Protein AF-A0A956FSG1-F1 (afdb_monomer)

Sequence (266 aa):
MRRVLMVLLVAAFVIVISQLVPRCGGAYDVAIDRLNSCPAAVDLLGENIAGRTGIACGSTETHGSGWGHSQWTMPVGGDHGHGSFQWAAERHAGQWTILRAVLEVDGQSVDVLSCADAAAVDSSSAAPAPDAGSTPPSLAPDVHIPKDLGALAGAVEKHGKVRLAEGVDGVAKGDRCTLFVRPNPAFPASSPHNCKILVSCGEHVVYDGGENGDAHCKTAAGELKGASDSRRSAADGDPDLALILDTGHLRIRDDGEVDVLISLAH

pLDDT: mean 81.46, std 18.74, range [29.16, 97.94]

Mean predicted aligned error: 14.6 Å

Foldseek 3Di:
DVVVVVVVVVVVVVVVVVVVPPDQACQVVVQVVLLLVQVLSCVQANNDKDFDPDDKDWDWAADPQAKIKIWIWTWIHHDRFIWIKTWIWMTGHRDIDTPWIWTDTPNWIATSVVSHGVVVVVVPPPPPPPDPPDDDPPPDDPDDADPPLVQLPFKDKWKWFWCDWFPDPPHDGGFIKIKIKGADPVDDSPDQQGIFIWMDTDNRTPAGRDVDRRWRFGDDNSHTQWIWDDDPDVPDQHWTWTGGVVQQWIWTGTPNGTTTIIRIDD

Structure (mmCIF, N/CA/C/O backbone):
data_AF-A0A956FSG1-F1
#
_entry.id   AF-A0A956FSG1-F1
#
loop_
_atom_site.group_PDB
_atom_site.id
_atom_site.type_symbol
_atom_site.label_atom_id
_atom_site.label_alt_id
_atom_site.label_comp_id
_atom_site.label_asym_id
_atom_site.label_entity_id
_atom_site.label_seq_id
_atom_site.pdbx_PDB_ins_code
_atom_site.Cartn_x
_atom_site.Cartn_y
_atom_site.Cartn_z
_atom_site.occupancy
_atom_site.B_iso_or_equiv
_atom_site.auth_seq_id
_atom_site.auth_comp_id
_atom_site.auth_asym_id
_atom_site.auth_atom_id
_atom_site.pdbx_PDB_model_num
ATOM 1 N N . MET A 1 1 ? -33.322 46.263 1.354 1.00 84.00 1 MET A N 1
ATOM 2 C CA . MET A 1 1 ? -33.024 45.290 0.273 1.00 84.00 1 MET A CA 1
ATOM 3 C C . MET A 1 1 ? -31.535 44.981 0.113 1.00 84.00 1 MET A C 1
ATOM 5 O O . MET A 1 1 ? -31.185 43.815 0.197 1.00 84.00 1 MET A O 1
ATOM 9 N N . ARG A 1 2 ? -30.636 45.969 -0.035 1.00 87.19 2 ARG A N 1
ATOM 10 C CA . ARG A 1 2 ? -29.199 45.730 -0.318 1.00 87.19 2 ARG A CA 1
ATOM 11 C C . ARG A 1 2 ? -28.462 44.821 0.692 1.00 87.19 2 ARG A C 1
ATOM 13 O O . ARG A 1 2 ? -27.676 43.983 0.278 1.00 87.19 2 ARG A O 1
ATOM 20 N N . ARG A 1 3 ? -28.762 44.930 1.995 1.00 88.25 3 ARG A N 1
ATOM 21 C CA . ARG A 1 3 ? -28.185 44.060 3.046 1.00 88.25 3 ARG A CA 1
ATOM 22 C C . ARG A 1 3 ? -28.670 42.605 2.963 1.00 88.25 3 ARG A C 1
ATOM 24 O O . ARG A 1 3 ? -27.869 41.699 3.113 1.00 88.25 3 ARG A O 1
ATOM 31 N N . VAL A 1 4 ? -29.955 42.391 2.668 1.00 92.69 4 VAL A N 1
ATOM 32 C CA . VAL A 1 4 ? -30.545 41.045 2.526 1.00 92.69 4 VAL A CA 1
ATOM 33 C C . VAL A 1 4 ? -29.972 40.333 1.299 1.00 92.69 4 VAL A C 1
ATOM 35 O O . VAL A 1 4 ? -29.565 39.183 1.393 1.00 92.69 4 VAL A O 1
ATOM 38 N N . LEU A 1 5 ? -29.853 41.044 0.173 1.00 94.38 5 LEU A N 1
ATOM 39 C CA . LEU A 1 5 ? -29.247 40.503 -1.046 1.00 94.38 5 LEU A CA 1
ATOM 40 C C . LEU A 1 5 ? -27.779 40.093 -0.831 1.00 94.38 5 LEU A C 1
ATOM 42 O O . LEU A 1 5 ? -27.361 39.047 -1.310 1.00 94.38 5 LEU A O 1
ATOM 46 N N . MET A 1 6 ? -27.007 40.890 -0.085 1.00 93.56 6 MET A N 1
ATOM 47 C CA . MET A 1 6 ? -25.601 40.584 0.192 1.00 93.56 6 MET A CA 1
ATOM 48 C C . MET A 1 6 ? -25.441 39.347 1.090 1.00 93.56 6 MET A C 1
ATOM 50 O O . MET A 1 6 ? -24.589 38.513 0.808 1.00 93.56 6 MET A O 1
ATOM 54 N N . VAL A 1 7 ? -26.290 39.183 2.114 1.00 95.38 7 VAL A N 1
ATOM 55 C CA . VAL A 1 7 ? -26.291 37.978 2.968 1.00 95.38 7 VAL A CA 1
ATOM 56 C C . VAL A 1 7 ? -26.615 36.724 2.154 1.00 95.38 7 VAL A C 1
ATOM 58 O O . VAL A 1 7 ? -25.925 35.718 2.291 1.00 95.38 7 VAL A O 1
ATOM 61 N N . LEU A 1 8 ? -27.609 36.794 1.263 1.00 96.56 8 LEU A N 1
ATOM 62 C CA . LEU A 1 8 ? -27.973 35.665 0.402 1.00 96.56 8 LEU A CA 1
ATOM 63 C C . LEU A 1 8 ? -26.851 35.293 -0.577 1.00 96.56 8 LEU A C 1
ATOM 65 O O . LEU A 1 8 ? -26.581 34.110 -0.766 1.00 96.56 8 LEU A O 1
ATOM 69 N N . LEU A 1 9 ? -26.164 36.282 -1.157 1.00 95.69 9 LEU A N 1
ATOM 70 C CA . LEU A 1 9 ? -25.026 36.035 -2.047 1.00 95.69 9 LEU A CA 1
ATOM 71 C C . LEU A 1 9 ? -23.840 35.399 -1.312 1.00 95.69 9 LEU A C 1
ATOM 73 O O . LEU A 1 9 ? -23.234 34.473 -1.842 1.00 95.69 9 LEU A O 1
ATOM 77 N N . VAL A 1 10 ? -23.532 35.849 -0.091 1.00 95.62 10 VAL A N 1
ATOM 78 C CA . VAL A 1 10 ? -22.464 35.248 0.726 1.00 95.62 10 VAL A CA 1
ATOM 79 C C . VAL A 1 10 ? -22.824 33.815 1.120 1.00 95.62 10 VAL A C 1
ATOM 81 O O . VAL A 1 10 ? -21.992 32.927 0.964 1.00 95.62 10 VAL A O 1
ATOM 84 N N . ALA A 1 11 ? -24.060 33.560 1.560 1.00 94.50 11 ALA A N 1
ATOM 85 C CA . ALA A 1 11 ? -24.510 32.209 1.895 1.00 94.50 11 ALA A CA 1
ATOM 86 C C . ALA A 1 11 ? -24.430 31.262 0.683 1.00 94.50 11 ALA A C 1
ATOM 88 O O . ALA A 1 11 ? -23.877 30.170 0.794 1.00 94.50 11 ALA A O 1
ATOM 89 N N . ALA A 1 12 ? -24.899 31.701 -0.491 1.00 94.62 12 ALA A N 1
ATOM 90 C CA . ALA A 1 12 ? -24.801 30.922 -1.725 1.00 94.62 12 ALA A CA 1
ATOM 91 C C . ALA A 1 12 ? -23.341 30.654 -2.130 1.00 94.62 12 ALA A C 1
ATOM 93 O O . ALA A 1 12 ? -23.004 29.540 -2.521 1.00 94.62 12 ALA A O 1
ATOM 94 N N . PHE A 1 13 ? -22.461 31.647 -1.992 1.00 93.56 13 PHE A N 1
ATOM 95 C CA . PHE A 1 13 ? -21.039 31.509 -2.308 1.00 93.56 13 PHE A CA 1
ATOM 96 C C . PHE A 1 13 ? -20.327 30.512 -1.386 1.00 93.56 13 PHE A C 1
ATOM 98 O O . PHE A 1 13 ? -19.570 29.676 -1.871 1.00 93.56 13 PHE A O 1
ATOM 105 N N . VAL A 1 14 ? -20.612 30.548 -0.080 1.00 89.19 14 VAL A N 1
ATOM 106 C CA . VAL A 1 14 ? -20.069 29.583 0.891 1.00 89.19 14 VAL A CA 1
ATOM 107 C C . VAL A 1 14 ? -20.534 28.161 0.565 1.00 89.19 14 VAL A C 1
ATOM 109 O O . VAL A 1 14 ? -19.714 27.245 0.561 1.00 89.19 14 VAL A O 1
ATOM 112 N N . ILE A 1 15 ? -21.813 27.978 0.213 1.00 88.38 15 ILE A N 1
ATOM 113 C CA . ILE A 1 15 ? -22.352 26.670 -0.192 1.00 88.38 15 ILE A CA 1
ATOM 114 C C . ILE A 1 15 ? -21.631 26.152 -1.445 1.00 88.38 15 ILE A C 1
ATOM 116 O O . ILE A 1 15 ? -21.167 25.014 -1.451 1.00 88.38 15 ILE A O 1
ATOM 120 N N . VAL A 1 16 ? -21.470 26.981 -2.481 1.00 87.56 16 VAL A N 1
ATOM 121 C CA . VAL A 1 16 ? -20.809 26.568 -3.733 1.00 87.56 16 VAL A CA 1
ATOM 122 C C . VAL A 1 16 ? -19.328 26.256 -3.515 1.00 87.56 16 VAL A C 1
ATOM 124 O O . VAL A 1 16 ? -18.856 25.216 -3.968 1.00 87.56 16 VAL A O 1
ATOM 127 N N . ILE A 1 17 ? -18.595 27.102 -2.783 1.00 85.50 17 ILE A N 1
ATOM 128 C CA . ILE A 1 17 ? -17.175 26.856 -2.494 1.00 85.50 17 ILE A CA 1
ATOM 129 C C . ILE A 1 17 ? -16.989 25.574 -1.695 1.00 85.50 17 ILE A C 1
ATOM 131 O O . ILE A 1 17 ? -16.058 24.827 -1.983 1.00 85.50 17 ILE A O 1
ATOM 135 N N . SER A 1 18 ? -17.873 25.283 -0.738 1.00 75.31 18 SER A N 1
ATOM 136 C CA . SER A 1 18 ? -17.758 24.070 0.078 1.00 75.31 18 SER A CA 1
ATOM 137 C C . SER A 1 18 ? -17.810 22.775 -0.744 1.00 75.31 18 SER A C 1
ATOM 139 O O . SER A 1 18 ? -17.228 21.777 -0.332 1.00 75.31 18 SER A O 1
ATOM 141 N N . GLN A 1 19 ? -18.439 22.793 -1.926 1.00 76.94 19 GLN A N 1
ATOM 142 C CA . GLN A 1 19 ? -18.477 21.641 -2.838 1.00 76.94 19 GLN A CA 1
ATOM 143 C C . GLN A 1 19 ? -17.251 21.544 -3.754 1.00 76.94 19 GLN A C 1
ATOM 145 O O . GLN A 1 19 ? -17.017 20.501 -4.358 1.00 76.94 19 GLN A O 1
ATOM 150 N N . LEU A 1 20 ? -16.476 22.624 -3.868 1.00 72.50 20 LEU A N 1
ATOM 151 C CA . LEU A 1 20 ? -15.274 22.698 -4.699 1.00 72.50 20 LEU A CA 1
ATOM 152 C C . LEU A 1 20 ? -13.992 22.414 -3.916 1.00 72.50 20 LEU A C 1
ATOM 154 O O . LEU A 1 20 ? -12.932 22.309 -4.528 1.00 72.50 20 LEU A O 1
ATOM 158 N N . VAL A 1 21 ? -14.064 22.293 -2.588 1.00 65.75 21 VAL A N 1
ATOM 159 C CA . VAL A 1 21 ? -12.928 21.821 -1.796 1.00 65.75 21 VAL A CA 1
ATOM 160 C C . VAL A 1 21 ? -12.798 20.319 -2.057 1.00 65.75 21 VAL A C 1
ATOM 162 O O . VAL A 1 21 ? -13.697 19.572 -1.662 1.00 65.75 21 VAL A O 1
ATOM 165 N N . PRO A 1 22 ? -11.738 19.856 -2.746 1.00 58.75 22 PRO A N 1
ATOM 166 C CA . PRO A 1 22 ? -11.546 18.434 -2.983 1.00 58.75 22 PRO A CA 1
ATOM 167 C C . PRO A 1 22 ? -11.486 17.731 -1.627 1.00 58.75 22 PRO A C 1
ATOM 169 O O . PRO A 1 22 ? -10.584 17.981 -0.829 1.00 58.75 22 PRO A O 1
ATOM 172 N N . ARG A 1 23 ? -12.480 16.882 -1.343 1.00 64.44 23 ARG A N 1
ATOM 173 C CA . ARG A 1 23 ? -12.432 15.997 -0.178 1.00 64.44 23 ARG A CA 1
ATOM 174 C C . ARG A 1 23 ? -11.219 15.096 -0.368 1.00 64.44 23 ARG A C 1
ATOM 176 O O . ARG A 1 23 ? -11.060 14.511 -1.439 1.00 64.44 23 ARG A O 1
ATOM 183 N N . CYS A 1 24 ? -10.340 15.060 0.626 1.00 64.94 24 CYS A N 1
ATOM 184 C CA . CYS A 1 24 ? -9.061 14.360 0.577 1.00 64.94 24 CYS A CA 1
ATOM 185 C C . CYS A 1 24 ? -9.255 12.842 0.420 1.00 64.94 24 CYS A C 1
ATOM 187 O O . CYS A 1 24 ? -9.179 12.121 1.404 1.00 64.94 24 CYS A O 1
ATOM 189 N N . GLY A 1 25 ? -9.500 12.367 -0.806 1.00 69.38 25 GLY A N 1
ATOM 190 C CA . GLY A 1 25 ? -9.667 10.954 -1.153 1.00 69.38 25 GLY A CA 1
ATOM 191 C C . GLY A 1 25 ? -10.923 10.320 -0.540 1.00 69.38 25 GLY A C 1
ATOM 192 O O . GLY A 1 25 ? -11.150 10.383 0.660 1.00 69.38 25 GLY A O 1
ATOM 193 N N . GLY A 1 26 ? -11.753 9.655 -1.348 1.00 85.25 26 GLY A N 1
ATOM 194 C CA . GLY A 1 26 ? -13.002 9.024 -0.879 1.00 85.25 26 GLY A CA 1
ATOM 195 C C . GLY A 1 26 ? -12.864 8.002 0.269 1.00 85.25 26 GLY A C 1
ATOM 196 O O . GLY A 1 26 ? -13.883 7.570 0.793 1.00 85.25 26 GLY A O 1
ATOM 197 N N . ALA A 1 27 ? -11.643 7.638 0.684 1.00 90.25 27 ALA A N 1
ATOM 198 C CA . ALA A 1 27 ? -11.366 6.801 1.851 1.00 90.25 27 ALA A CA 1
ATOM 199 C C . ALA A 1 27 ? -12.013 7.343 3.134 1.00 90.25 27 ALA A C 1
ATOM 201 O O . ALA A 1 27 ? -12.549 6.567 3.920 1.00 90.25 27 ALA A O 1
ATOM 202 N N . TYR A 1 28 ? -11.999 8.668 3.323 1.00 91.81 28 TYR A N 1
ATOM 203 C CA . TYR A 1 28 ? -12.606 9.313 4.488 1.00 91.81 28 TYR A CA 1
ATOM 204 C C . TYR A 1 28 ? -14.110 9.036 4.580 1.00 91.81 28 TYR A C 1
ATOM 206 O O . TYR A 1 28 ? -14.598 8.621 5.628 1.00 91.81 28 TYR A O 1
ATOM 214 N N . ASP A 1 29 ? -14.830 9.245 3.473 1.00 91.44 29 ASP A N 1
ATOM 215 C CA . ASP A 1 29 ? -16.283 9.070 3.429 1.00 91.44 29 ASP A CA 1
ATOM 216 C C . ASP A 1 29 ? -16.637 7.603 3.752 1.00 91.44 29 ASP A C 1
ATOM 218 O O . ASP A 1 29 ? -17.472 7.347 4.614 1.00 91.44 29 ASP A O 1
ATOM 222 N N . VAL A 1 30 ? -15.906 6.635 3.177 1.00 94.00 30 VAL A N 1
ATOM 223 C CA . VAL A 1 30 ? -16.098 5.199 3.466 1.00 94.00 30 VAL A CA 1
ATOM 224 C C . VAL A 1 30 ? -15.805 4.856 4.934 1.00 94.00 30 VAL A C 1
ATOM 226 O O . VAL A 1 30 ? -16.528 4.061 5.537 1.00 94.00 30 VAL A O 1
ATOM 229 N N . ALA A 1 31 ? -14.765 5.445 5.529 1.00 95.31 31 ALA A N 1
ATOM 230 C CA . ALA A 1 31 ? -14.397 5.186 6.919 1.00 95.31 31 ALA A CA 1
ATOM 231 C C . ALA A 1 31 ? -15.439 5.744 7.906 1.00 95.31 31 ALA A C 1
ATOM 233 O O . ALA A 1 31 ? -15.831 5.047 8.843 1.00 95.31 31 ALA A O 1
ATOM 234 N N . ILE A 1 32 ? -15.930 6.967 7.681 1.00 95.25 32 ILE A N 1
ATOM 235 C CA . ILE A 1 32 ? -16.970 7.590 8.515 1.00 95.25 32 ILE A CA 1
ATOM 236 C C . ILE A 1 32 ? -18.321 6.893 8.344 1.00 95.25 32 ILE A C 1
ATOM 238 O O . ILE A 1 32 ? -19.017 6.682 9.340 1.00 95.25 32 ILE A O 1
ATOM 242 N N . ASP A 1 33 ? -18.683 6.479 7.129 1.00 95.75 33 ASP A N 1
ATOM 243 C CA . ASP A 1 33 ? -19.889 5.678 6.897 1.00 95.75 33 ASP A CA 1
ATOM 244 C C . ASP A 1 33 ? -19.810 4.347 7.657 1.00 95.75 33 ASP A C 1
ATOM 246 O O . ASP A 1 33 ? -20.781 3.925 8.296 1.00 95.75 33 ASP A O 1
ATOM 250 N N . ARG A 1 34 ? -18.634 3.698 7.653 1.00 97.00 34 ARG A N 1
ATOM 251 C CA . ARG A 1 34 ? -18.415 2.458 8.406 1.00 97.00 34 ARG A CA 1
ATOM 252 C C . ARG A 1 34 ? -18.518 2.678 9.916 1.00 97.00 34 ARG A C 1
ATOM 254 O O . ARG A 1 34 ? -19.146 1.861 10.586 1.00 97.00 34 ARG A O 1
ATOM 261 N N . LEU A 1 35 ? -17.963 3.777 10.426 1.00 97.19 35 LEU A N 1
ATOM 262 C CA . LEU A 1 35 ? -18.046 4.167 11.835 1.00 97.19 35 LEU A CA 1
ATOM 263 C C . LEU A 1 35 ? -19.493 4.414 12.284 1.00 97.19 35 LEU A C 1
ATOM 265 O O . LEU A 1 35 ? -19.919 3.847 13.286 1.00 97.19 35 LEU A O 1
ATOM 269 N N . ASN A 1 36 ? -20.269 5.182 11.513 1.00 97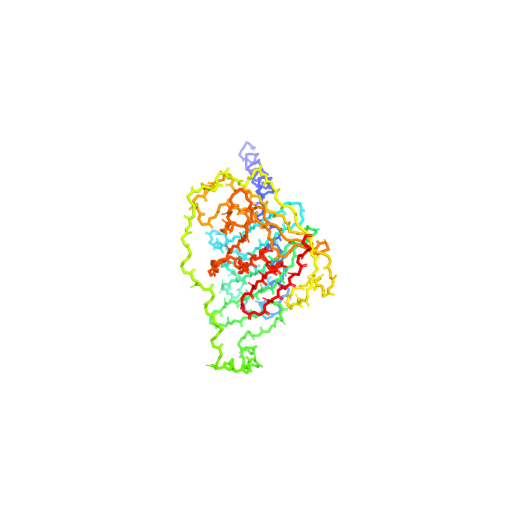.12 36 ASN A N 1
ATOM 270 C CA . ASN A 1 36 ? -21.686 5.448 11.798 1.00 97.12 36 ASN A CA 1
ATOM 271 C C . ASN A 1 36 ? -22.567 4.193 11.680 1.00 97.12 36 ASN A C 1
ATOM 273 O O . ASN A 1 36 ? -23.612 4.101 12.316 1.00 97.12 36 ASN A O 1
ATOM 277 N N . SER A 1 37 ? -22.146 3.207 10.886 1.00 97.00 37 SER A N 1
ATOM 278 C CA . SER A 1 37 ? -22.860 1.933 10.744 1.00 97.00 37 SER A CA 1
ATOM 279 C C . SER A 1 37 ? -22.581 0.945 11.881 1.00 97.00 37 SER A C 1
ATOM 281 O O . SER A 1 37 ? -23.137 -0.154 11.871 1.00 97.00 37 SER A O 1
ATOM 283 N N . CYS A 1 38 ? -21.695 1.282 12.822 1.00 97.88 38 CYS A N 1
ATOM 284 C CA . CYS A 1 38 ? -21.244 0.370 13.858 1.00 97.88 38 CYS A CA 1
ATOM 285 C C . CYS A 1 38 ? -21.979 0.604 15.189 1.00 97.88 38 CYS A C 1
ATOM 287 O O . CYS A 1 38 ? -21.731 1.626 15.828 1.00 97.88 38 CYS A O 1
ATOM 289 N N . PRO A 1 39 ? -22.834 -0.329 15.662 1.00 97.62 39 PRO A N 1
ATOM 290 C CA . PRO A 1 39 ? -23.645 -0.107 16.863 1.00 97.62 39 PRO A CA 1
ATOM 291 C C . PRO A 1 39 ? -22.819 0.222 18.111 1.00 97.62 39 PRO A C 1
ATOM 293 O O . PRO A 1 39 ? -23.138 1.173 18.808 1.00 97.62 39 PRO A O 1
ATOM 296 N N . ALA A 1 40 ? -21.698 -0.475 18.329 1.00 97.06 40 ALA A N 1
ATOM 297 C CA . ALA A 1 40 ? -20.804 -0.201 19.456 1.00 97.06 40 ALA A CA 1
ATOM 298 C C . ALA A 1 40 ? -20.204 1.219 19.411 1.00 97.06 40 ALA A C 1
ATOM 300 O O . ALA A 1 40 ? -20.026 1.856 20.445 1.00 97.06 40 ALA A O 1
ATOM 301 N N . ALA A 1 41 ? -19.924 1.750 18.216 1.00 97.81 41 ALA A N 1
ATOM 302 C CA . ALA A 1 41 ? -19.460 3.127 18.068 1.00 97.81 41 ALA A CA 1
ATOM 303 C C . ALA A 1 41 ? -20.585 4.138 18.340 1.00 97.81 41 ALA A C 1
ATOM 305 O O . ALA A 1 41 ? -20.342 5.151 18.994 1.00 97.81 41 ALA A O 1
ATOM 306 N N . VAL A 1 42 ? -21.807 3.856 17.874 1.00 97.94 42 VAL A N 1
ATOM 307 C CA . VAL A 1 42 ? -22.999 4.689 18.119 1.00 97.94 42 VAL A CA 1
ATOM 308 C C . VAL A 1 42 ? -23.366 4.714 19.602 1.00 97.94 42 VAL A C 1
ATOM 310 O O . VAL A 1 42 ? -23.707 5.772 20.123 1.00 97.94 42 VAL A O 1
ATOM 313 N N . ASP A 1 43 ? -23.230 3.598 20.313 1.00 97.25 43 ASP A N 1
ATOM 314 C CA . ASP A 1 43 ? -23.464 3.552 21.758 1.00 97.25 43 ASP A CA 1
ATOM 315 C C . ASP A 1 43 ? -22.500 4.493 22.506 1.00 97.25 43 ASP A C 1
ATOM 317 O O . ASP A 1 43 ? -22.924 5.242 23.392 1.00 97.25 43 ASP A O 1
ATOM 321 N N . LEU A 1 44 ? -21.223 4.513 22.102 1.00 97.44 44 LEU A N 1
ATOM 322 C CA . LEU A 1 44 ? -20.180 5.341 22.718 1.00 97.44 44 LEU A CA 1
ATOM 323 C C . LEU A 1 44 ? -20.242 6.822 22.313 1.00 97.44 44 LEU A C 1
ATOM 325 O O . LEU A 1 44 ? -20.000 7.696 23.145 1.00 97.44 44 LEU A O 1
ATOM 329 N N . LEU A 1 45 ? -20.522 7.122 21.042 1.00 97.75 45 LEU A N 1
ATOM 330 C CA . LEU A 1 45 ? -20.416 8.477 20.490 1.00 97.75 45 LEU A CA 1
ATOM 331 C C . LEU A 1 45 ? -21.763 9.136 20.167 1.00 97.75 45 LEU A C 1
ATOM 333 O O . LEU A 1 45 ? -21.803 10.360 20.118 1.00 97.75 45 LEU A O 1
ATOM 337 N N . GLY A 1 46 ? -22.855 8.393 19.993 1.00 97.50 46 GLY A N 1
ATOM 338 C CA . GLY A 1 46 ? -24.169 8.887 19.550 1.00 97.50 46 GLY A CA 1
ATOM 339 C C . GLY A 1 46 ? -24.426 8.692 18.046 1.00 97.50 46 GLY A C 1
ATOM 340 O O . GLY A 1 46 ? -23.609 8.115 17.335 1.00 97.50 46 GLY A O 1
ATOM 341 N N . GLU A 1 47 ? -25.570 9.176 17.545 1.00 93.69 47 GLU A N 1
ATOM 342 C CA . GLU A 1 47 ? -26.016 8.959 16.149 1.00 93.69 47 GLU A CA 1
ATOM 343 C C . GLU A 1 47 ? -25.373 9.924 15.132 1.00 93.69 47 GLU A C 1
ATOM 345 O O . GLU A 1 47 ? -25.390 9.662 13.932 1.00 93.69 47 GLU A O 1
ATOM 350 N N . ASN A 1 48 ? -24.797 11.040 15.593 1.00 93.25 48 ASN A N 1
ATOM 351 C CA . ASN A 1 48 ? -24.217 12.082 14.739 1.00 93.25 48 ASN A CA 1
ATOM 352 C C . ASN A 1 48 ? -22.681 12.086 14.788 1.00 93.25 48 ASN A C 1
ATOM 354 O O . ASN A 1 48 ? -22.067 13.103 15.125 1.00 93.25 48 ASN A O 1
ATOM 358 N N . ILE A 1 49 ? -22.050 10.950 14.474 1.00 96.75 49 ILE A N 1
ATOM 359 C CA . ILE A 1 49 ? -20.590 10.829 14.545 1.00 96.75 49 ILE A CA 1
ATOM 360 C C . ILE A 1 49 ? -19.951 11.569 13.370 1.00 96.75 49 ILE A C 1
ATOM 362 O O . ILE A 1 49 ? -20.120 11.204 12.203 1.00 96.75 49 ILE A O 1
ATOM 366 N N . ALA A 1 50 ? -19.165 12.596 13.683 1.00 94.38 50 ALA A N 1
ATOM 367 C CA . ALA A 1 50 ? -18.450 13.389 12.698 1.00 94.38 50 ALA A CA 1
ATOM 368 C C . ALA A 1 50 ? -16.994 13.631 13.098 1.00 94.38 50 ALA A C 1
ATOM 370 O O . ALA A 1 50 ? -16.622 13.714 14.272 1.00 94.38 50 ALA A O 1
ATOM 371 N N . GLY A 1 51 ? -16.164 13.809 12.078 1.00 90.06 51 GLY A N 1
ATOM 372 C CA . GLY A 1 51 ? -14.806 14.286 12.242 1.00 90.06 51 GLY A CA 1
ATOM 373 C C . GLY A 1 51 ? -14.728 15.710 12.767 1.00 90.06 51 GLY A C 1
ATOM 374 O O . GLY A 1 51 ? -15.445 16.592 12.285 1.00 90.06 51 GLY A O 1
ATOM 375 N N . ARG A 1 52 ? -13.799 15.986 13.688 1.00 83.75 52 ARG A N 1
ATOM 376 C CA . ARG A 1 52 ? -13.481 17.374 14.048 1.00 83.75 52 ARG A CA 1
ATOM 377 C C . ARG A 1 52 ? -12.478 17.946 13.051 1.00 83.75 52 ARG A C 1
ATOM 379 O O . ARG A 1 52 ? -11.357 17.463 12.910 1.00 83.75 52 ARG A O 1
ATOM 386 N N . THR A 1 53 ? -12.881 19.008 12.361 1.00 72.50 53 THR A N 1
ATOM 387 C CA . THR A 1 53 ? -12.035 19.710 11.390 1.00 72.50 53 THR A CA 1
ATOM 388 C C . THR A 1 53 ? -10.783 20.282 12.060 1.00 72.50 53 THR A C 1
ATOM 390 O O . THR A 1 53 ? -10.900 21.011 13.045 1.00 72.50 53 THR A O 1
ATOM 393 N N . GLY A 1 54 ? -9.603 20.018 11.488 1.00 64.06 54 GLY A N 1
ATOM 394 C CA . GLY A 1 54 ? -8.360 20.729 11.818 1.00 64.06 54 GLY A CA 1
ATOM 395 C C . GLY A 1 54 ? -7.271 19.929 12.540 1.00 64.06 54 GLY A C 1
ATOM 396 O O . GLY A 1 54 ? -6.226 20.505 12.820 1.00 64.06 54 GLY A O 1
ATOM 397 N N . ILE A 1 55 ? -7.478 18.637 12.829 1.00 70.44 55 ILE A N 1
ATOM 398 C CA . ILE A 1 55 ? -6.474 17.775 13.491 1.00 70.44 55 ILE A CA 1
ATOM 399 C C . ILE A 1 55 ? -6.533 16.351 12.909 1.00 70.44 55 ILE A C 1
ATOM 401 O O . ILE A 1 55 ? -6.715 15.381 13.629 1.00 70.44 55 ILE A O 1
ATOM 405 N N . ALA A 1 56 ? -6.464 16.210 11.588 1.00 78.75 56 ALA A N 1
ATOM 406 C CA . ALA A 1 56 ? -6.313 14.894 10.972 1.00 78.75 56 ALA A CA 1
ATOM 407 C C . ALA A 1 56 ? -4.826 14.662 10.683 1.00 78.75 56 ALA A C 1
ATOM 409 O O . ALA A 1 56 ? -4.192 15.505 10.044 1.00 78.75 56 ALA A O 1
ATOM 410 N N . CYS A 1 57 ? -4.284 13.548 11.167 1.00 77.06 57 CYS A N 1
ATOM 411 C CA . CYS A 1 57 ? -2.912 13.125 10.905 1.00 77.06 57 CYS A CA 1
ATOM 412 C C . CYS A 1 57 ? -2.963 11.843 10.080 1.00 77.06 57 CYS A C 1
ATOM 414 O O . CYS A 1 57 ? -3.576 10.868 10.505 1.00 77.06 57 CYS A O 1
ATOM 416 N N . GLY A 1 58 ? -2.332 11.835 8.914 1.00 82.38 58 GLY A N 1
ATOM 417 C CA . GLY A 1 58 ? -2.319 10.664 8.051 1.00 82.38 58 GLY A CA 1
ATOM 418 C C . GLY A 1 58 ? -1.813 10.978 6.656 1.00 82.38 58 GLY A C 1
ATOM 419 O O . GLY A 1 58 ? -1.485 12.127 6.340 1.00 82.38 58 GLY A O 1
ATOM 420 N N . SER A 1 59 ? -1.771 9.944 5.831 1.00 82.56 59 SER A N 1
ATOM 421 C CA . SER A 1 59 ? -1.448 10.026 4.414 1.00 82.56 59 SER A CA 1
ATOM 422 C C . SER A 1 59 ? -2.534 9.325 3.603 1.00 82.56 59 SER A C 1
ATOM 424 O O . SER A 1 59 ? -3.106 8.308 3.994 1.00 82.56 59 SER A O 1
ATOM 426 N N . THR A 1 60 ? -2.857 9.909 2.455 1.00 82.50 60 THR A N 1
ATOM 427 C CA . THR A 1 60 ? -3.581 9.215 1.392 1.00 82.50 60 THR A CA 1
ATOM 428 C C . THR A 1 60 ? -2.720 9.311 0.159 1.00 82.50 60 THR A C 1
ATOM 430 O O . THR A 1 60 ? -2.452 10.409 -0.329 1.00 82.50 60 THR A O 1
ATOM 433 N N . GLU A 1 61 ? -2.337 8.160 -0.355 1.00 76.31 61 GLU A N 1
ATOM 434 C CA . GLU A 1 61 ? -1.535 8.033 -1.554 1.00 76.31 61 GLU A CA 1
ATOM 435 C C . GLU A 1 61 ? -2.400 7.375 -2.617 1.00 76.31 61 GLU A C 1
ATOM 437 O O . GLU A 1 61 ? -2.958 6.298 -2.424 1.00 76.31 61 GLU A O 1
ATOM 442 N N . THR A 1 62 ? -2.583 8.046 -3.748 1.00 74.19 62 THR A N 1
ATOM 443 C CA . THR A 1 62 ? -3.344 7.500 -4.875 1.00 74.19 62 THR A CA 1
ATOM 444 C C . THR A 1 62 ? -2.423 7.362 -6.067 1.00 74.19 62 THR A C 1
ATOM 446 O O . THR A 1 62 ? -1.854 8.361 -6.507 1.00 74.19 62 THR A O 1
ATOM 449 N N . HIS A 1 63 ? -2.331 6.153 -6.616 1.00 64.31 63 HIS A N 1
ATOM 450 C CA . HIS A 1 63 ? -1.462 5.849 -7.744 1.00 64.31 63 HIS A CA 1
ATOM 451 C C . HIS A 1 63 ? -2.303 5.532 -8.983 1.00 64.31 63 HIS A C 1
ATOM 453 O O . HIS A 1 63 ? -3.101 4.589 -9.018 1.00 64.31 63 HIS A O 1
ATOM 459 N N . GLY A 1 64 ? -2.130 6.348 -10.025 1.00 69.94 64 GLY A N 1
ATOM 460 C CA . GLY A 1 64 ? -2.907 6.229 -11.256 1.00 69.94 64 GLY A CA 1
ATOM 461 C C . GLY A 1 64 ? -4.421 6.351 -11.030 1.00 69.94 64 GLY A C 1
ATOM 462 O O . GLY A 1 64 ? -4.894 6.909 -10.042 1.00 69.94 64 GLY A O 1
ATOM 463 N N . SER A 1 65 ? -5.214 5.848 -11.978 1.00 70.50 65 SER A N 1
ATOM 464 C CA . SER A 1 65 ? -6.678 5.971 -11.931 1.00 70.50 65 SER A CA 1
ATOM 465 C C . SER A 1 65 ? -7.381 4.910 -11.075 1.00 70.50 65 SER A C 1
ATOM 467 O O . SER A 1 65 ? -8.603 4.972 -10.943 1.00 70.50 65 SER A O 1
ATOM 469 N N . GLY A 1 66 ? -6.657 3.925 -10.535 1.00 70.81 66 GLY A N 1
ATOM 470 C CA . GLY A 1 66 ? -7.262 2.702 -9.999 1.00 70.81 66 GLY A CA 1
ATOM 471 C C . GLY A 1 66 ? -6.835 2.299 -8.592 1.00 70.81 66 GLY A C 1
ATOM 472 O O . GLY A 1 66 ? -7.662 1.695 -7.907 1.00 70.81 66 GLY A O 1
ATOM 473 N N . TRP A 1 67 ? -5.614 2.641 -8.165 1.00 79.31 67 TRP A N 1
ATOM 474 C CA . TRP A 1 67 ? -5.044 2.169 -6.903 1.00 79.31 67 TRP A CA 1
ATOM 475 C C . TRP A 1 67 ? -4.804 3.296 -5.893 1.00 79.31 67 TRP A C 1
ATOM 477 O O . TRP A 1 67 ? -4.715 4.476 -6.250 1.00 79.31 67 TRP A O 1
ATOM 487 N N . GLY A 1 68 ? -4.715 2.945 -4.618 1.00 80.81 68 GLY A N 1
ATOM 488 C CA . GLY A 1 68 ? -4.350 3.869 -3.555 1.00 80.81 68 GLY A CA 1
ATOM 489 C C . GLY A 1 68 ? -4.293 3.197 -2.193 1.00 80.81 68 GLY A C 1
ATOM 490 O O . GLY A 1 68 ? -4.909 2.161 -1.984 1.00 80.81 68 GLY A O 1
ATOM 491 N N . HIS A 1 69 ? -3.586 3.821 -1.268 1.00 85.38 69 HIS A N 1
ATOM 492 C CA . HIS A 1 69 ? -3.505 3.425 0.127 1.00 85.38 69 HIS A CA 1
ATOM 493 C C . HIS A 1 69 ? -3.776 4.649 1.004 1.00 85.38 69 HIS A C 1
ATOM 495 O O . HIS A 1 69 ? -3.573 5.797 0.596 1.00 85.38 69 HIS A O 1
ATOM 501 N N . SER A 1 70 ? -4.319 4.430 2.189 1.00 91.12 70 SER A N 1
ATOM 502 C CA . SER A 1 70 ? -4.713 5.499 3.092 1.00 91.12 70 SER A CA 1
ATOM 503 C C . SER A 1 70 ? -4.573 5.023 4.524 1.00 91.12 70 SER A C 1
ATOM 505 O O . SER A 1 70 ? -5.177 4.017 4.885 1.00 91.12 70 SER A O 1
ATOM 507 N N . GLN A 1 71 ? -3.829 5.764 5.339 1.00 91.75 71 GLN A N 1
ATOM 508 C CA . GLN A 1 71 ? -3.716 5.520 6.771 1.00 91.75 71 GLN A CA 1
ATOM 509 C C . GLN A 1 71 ? -3.892 6.835 7.519 1.00 91.75 71 GLN A C 1
ATOM 511 O O . GLN A 1 71 ? -3.168 7.805 7.285 1.00 91.75 71 GLN A O 1
ATOM 516 N N . TRP A 1 72 ? -4.872 6.876 8.416 1.00 92.94 72 TRP A N 1
ATOM 517 C CA . TRP A 1 72 ? -5.248 8.096 9.118 1.00 92.94 72 TRP A CA 1
ATOM 518 C C . TRP A 1 72 ? -5.609 7.836 10.565 1.00 92.94 72 TRP A C 1
ATOM 520 O O . TRP A 1 72 ? -6.166 6.801 10.919 1.00 92.94 72 TRP A O 1
ATOM 530 N N . THR A 1 73 ? -5.366 8.866 11.363 1.00 93.38 73 THR A N 1
ATOM 531 C CA . THR A 1 73 ? -5.854 9.030 12.723 1.00 93.38 73 THR A CA 1
ATOM 532 C C . THR A 1 73 ? -6.499 10.402 12.832 1.00 93.38 73 THR A C 1
ATOM 534 O O . THR A 1 73 ? -5.910 11.419 12.444 1.00 93.38 73 THR A O 1
ATOM 537 N N . MET A 1 74 ? -7.711 10.459 13.377 1.00 94.44 74 MET A N 1
ATOM 538 C CA . MET A 1 74 ? -8.426 11.719 13.552 1.00 94.44 74 MET A CA 1
ATOM 539 C C . MET A 1 74 ? -9.284 11.744 14.821 1.00 94.44 74 MET A C 1
ATOM 541 O O . MET A 1 74 ? -9.825 10.714 15.222 1.00 94.44 74 MET A O 1
ATOM 545 N N . PRO A 1 75 ? -9.505 12.924 15.421 1.00 95.62 75 PRO A N 1
ATOM 546 C CA . PRO A 1 75 ? -10.515 13.087 16.445 1.00 95.62 75 PRO A CA 1
ATOM 547 C C . PRO A 1 75 ? -11.914 13.036 15.828 1.00 95.62 75 PRO A C 1
ATOM 549 O O . PRO A 1 75 ? -12.229 13.759 14.873 1.00 95.62 75 PRO A O 1
ATOM 552 N N . VAL A 1 76 ? -12.771 12.232 16.440 1.00 96.88 76 VAL A N 1
ATOM 553 C CA . VAL A 1 76 ? -14.198 12.131 16.127 1.00 96.88 76 VAL A CA 1
ATOM 554 C C . VAL A 1 76 ? -15.022 12.522 17.347 1.00 96.88 76 VAL A C 1
ATOM 556 O O . VAL A 1 76 ? -14.542 12.488 18.483 1.00 96.88 76 VAL A O 1
ATOM 559 N N . GLY A 1 77 ? -16.263 12.928 17.126 1.00 96.81 77 GLY A N 1
ATOM 560 C CA . GLY A 1 77 ? -17.210 13.164 18.206 1.00 96.81 77 GLY A CA 1
ATOM 561 C C . GLY A 1 77 ? -18.647 13.029 17.738 1.00 96.81 77 GLY A C 1
ATOM 562 O O . GLY A 1 77 ? -18.921 13.121 16.542 1.00 96.81 77 GLY A O 1
ATOM 563 N N . GLY A 1 78 ? -19.538 12.828 18.699 1.00 96.44 78 GLY A N 1
ATOM 564 C CA . GLY A 1 78 ? -20.981 12.819 18.501 1.00 96.44 78 GLY A CA 1
ATOM 565 C C . GLY A 1 78 ? -21.703 13.300 19.761 1.00 96.44 78 GLY A C 1
ATOM 566 O O . GLY A 1 78 ? -21.118 13.985 20.602 1.00 96.44 78 GLY A O 1
ATOM 567 N N . ASP A 1 79 ? -22.982 12.957 19.883 1.00 96.69 79 ASP A N 1
ATOM 568 C CA . ASP A 1 79 ? -23.864 13.435 20.951 1.00 96.69 79 ASP A CA 1
ATOM 569 C C . ASP A 1 79 ? -23.491 12.925 22.356 1.00 96.69 79 ASP A C 1
ATOM 571 O O . ASP A 1 79 ? -23.823 13.574 23.350 1.00 96.69 79 ASP A O 1
ATOM 575 N N . HIS A 1 80 ? -22.803 11.782 22.460 1.00 97.50 80 HIS A N 1
ATOM 576 C CA . HIS A 1 80 ? -22.461 11.147 23.742 1.00 97.50 80 HIS A CA 1
ATOM 577 C C . HIS A 1 80 ? -21.008 11.358 24.173 1.00 97.50 80 HIS A C 1
ATOM 579 O O . HIS A 1 80 ? -20.700 11.227 25.358 1.00 97.50 80 HIS A O 1
ATOM 585 N N . GLY A 1 81 ? -20.110 11.714 23.254 1.00 96.69 81 GLY A N 1
ATOM 586 C CA . GLY A 1 81 ? -18.693 11.770 23.585 1.00 96.69 81 GLY A CA 1
ATOM 587 C C . GLY A 1 81 ? -17.778 12.142 22.429 1.00 96.69 81 GLY A C 1
ATOM 588 O O . GLY A 1 81 ? -18.203 12.563 21.351 1.00 96.69 81 GLY A O 1
ATOM 589 N N . HIS A 1 82 ? -16.482 12.006 22.687 1.00 97.06 82 HIS A N 1
ATOM 590 C CA . HIS A 1 82 ? -15.418 12.236 21.719 1.00 97.06 82 HIS A CA 1
ATOM 591 C C . HIS A 1 82 ? -14.352 11.153 21.848 1.00 97.06 82 HIS A C 1
ATOM 593 O O . HIS A 1 82 ? -14.149 10.594 22.921 1.00 97.06 82 HIS A O 1
ATOM 599 N N . GLY A 1 83 ? -13.663 10.879 20.748 1.00 96.62 83 GLY A N 1
ATOM 600 C CA . GLY A 1 83 ? -12.664 9.824 20.681 1.00 96.62 83 GLY A CA 1
ATOM 601 C C . GLY A 1 83 ? -11.636 10.045 19.583 1.00 96.62 83 GLY A C 1
ATOM 602 O O . GLY A 1 83 ? -11.644 11.068 18.890 1.00 96.62 83 GLY A O 1
ATOM 603 N N . SER A 1 84 ? -10.755 9.065 19.427 1.00 96.38 84 SER A N 1
ATOM 604 C CA . SER A 1 84 ? -9.798 8.974 18.327 1.00 96.38 84 SER A CA 1
ATOM 605 C C . SER A 1 84 ? -10.195 7.823 17.414 1.00 96.38 84 SER A C 1
ATOM 607 O O . SER A 1 84 ? -10.424 6.712 17.885 1.00 96.38 84 SER A O 1
ATOM 609 N N . PHE A 1 85 ? -10.282 8.078 16.115 1.00 96.88 85 PHE A N 1
ATOM 610 C CA . PHE A 1 85 ? -10.593 7.071 15.112 1.00 96.88 85 PHE A CA 1
ATOM 611 C C . PHE A 1 85 ? -9.396 6.881 14.186 1.00 96.88 85 PHE A C 1
ATOM 613 O O . PHE A 1 85 ? -8.926 7.838 13.567 1.00 96.88 85 PHE A O 1
ATOM 620 N N . GLN A 1 86 ? -8.904 5.647 14.123 1.00 95.62 86 GLN A N 1
ATOM 621 C CA . GLN A 1 86 ? -7.752 5.237 13.328 1.00 95.62 86 GLN A CA 1
ATOM 622 C C . GLN A 1 86 ? -8.211 4.243 12.269 1.00 95.62 86 GLN A C 1
ATOM 624 O O . GLN A 1 86 ? -8.904 3.280 12.599 1.00 95.62 86 GLN A O 1
ATOM 629 N N . TRP A 1 87 ? -7.820 4.426 11.012 1.00 96.00 87 TRP A N 1
ATOM 630 C CA . TRP A 1 87 ? -8.135 3.460 9.963 1.00 96.00 87 TRP A CA 1
ATOM 631 C C . TRP A 1 87 ? -7.029 3.340 8.922 1.00 96.00 87 TRP A C 1
ATOM 633 O O . TRP A 1 87 ? -6.249 4.266 8.699 1.00 96.00 87 TRP A O 1
ATOM 643 N N . ALA A 1 88 ? -7.009 2.177 8.275 1.00 93.00 88 ALA A N 1
ATOM 644 C CA . ALA A 1 88 ? -6.245 1.899 7.072 1.00 93.00 88 ALA A CA 1
ATOM 645 C C . ALA A 1 88 ? -7.204 1.432 5.969 1.00 93.00 88 ALA A C 1
ATOM 647 O O . ALA A 1 88 ? -8.125 0.648 6.228 1.00 93.00 88 ALA A O 1
ATOM 648 N N . ALA A 1 89 ? -7.011 1.918 4.749 1.00 93.69 89 ALA A N 1
ATOM 649 C CA . ALA A 1 89 ? -7.848 1.605 3.603 1.00 93.69 89 ALA A CA 1
ATOM 650 C C . ALA A 1 89 ? -7.028 1.503 2.321 1.00 93.69 89 ALA A C 1
ATOM 652 O O . ALA A 1 89 ? -6.060 2.233 2.126 1.00 93.69 89 ALA A O 1
ATOM 653 N N . GLU A 1 90 ? -7.492 0.663 1.408 1.00 90.62 90 GLU A N 1
ATOM 654 C CA . GLU A 1 90 ? -6.929 0.524 0.071 1.00 90.62 90 GLU A CA 1
ATOM 655 C C . GLU A 1 90 ? -7.964 0.826 -0.996 1.00 90.62 90 GLU A C 1
ATOM 657 O O . GLU A 1 90 ? -9.158 0.579 -0.824 1.00 90.62 90 GLU A O 1
ATOM 662 N N . ARG A 1 91 ? -7.503 1.354 -2.124 1.00 87.12 91 ARG A N 1
ATOM 663 C CA . ARG A 1 91 ? -8.305 1.594 -3.308 1.00 87.12 91 ARG A CA 1
ATOM 664 C C . ARG A 1 91 ? -7.925 0.583 -4.374 1.00 87.12 91 ARG A C 1
ATOM 666 O O . ARG A 1 91 ? -6.764 0.515 -4.749 1.00 87.12 91 ARG A O 1
ATOM 673 N N . HIS A 1 92 ? -8.910 -0.122 -4.914 1.00 86.50 92 HIS A N 1
ATOM 674 C CA . HIS A 1 92 ? -8.750 -1.027 -6.054 1.00 86.50 92 HIS A CA 1
ATOM 675 C C . HIS A 1 92 ? -9.850 -0.751 -7.074 1.00 86.50 92 HIS A C 1
ATOM 677 O O . HIS A 1 92 ? -11.001 -0.523 -6.703 1.00 86.50 92 HIS A O 1
ATOM 683 N N . ALA A 1 93 ? -9.498 -0.706 -8.363 1.00 83.12 93 ALA A N 1
ATOM 684 C CA . ALA A 1 93 ? -10.425 -0.369 -9.452 1.00 83.12 93 ALA A CA 1
ATOM 685 C C . ALA A 1 93 ? -11.277 0.894 -9.179 1.00 83.12 93 ALA A C 1
ATOM 687 O O . ALA A 1 93 ? -12.435 1.000 -9.581 1.00 83.12 93 ALA A O 1
ATOM 688 N N . GLY A 1 94 ? -10.700 1.872 -8.473 1.00 82.56 94 GLY A N 1
ATOM 689 C CA . GLY A 1 94 ? -11.367 3.125 -8.142 1.00 82.56 94 GLY A CA 1
ATOM 690 C C . GLY A 1 94 ? -12.244 3.108 -6.881 1.00 82.56 94 GLY A C 1
ATOM 691 O O . GLY A 1 94 ? -12.712 4.189 -6.507 1.00 82.56 94 GLY A O 1
ATOM 692 N N . GLN A 1 95 ? -12.414 1.971 -6.199 1.00 88.38 95 GLN A N 1
ATOM 693 C CA . GLN A 1 95 ? -13.222 1.813 -4.979 1.00 88.38 95 GLN A CA 1
ATOM 694 C C . GLN A 1 95 ? -12.348 1.644 -3.736 1.00 88.38 95 GLN A C 1
ATOM 696 O O . GLN A 1 95 ? -11.374 0.905 -3.783 1.00 88.38 95 GLN A O 1
ATOM 701 N N . TRP A 1 96 ? -12.703 2.307 -2.634 1.00 92.81 96 TRP A N 1
ATOM 702 C CA . TRP A 1 96 ? -12.004 2.183 -1.352 1.00 92.81 96 TRP A CA 1
ATOM 703 C C . TRP A 1 96 ? -12.586 1.047 -0.504 1.00 92.81 96 TRP A C 1
ATOM 705 O O . TRP A 1 96 ? -13.804 0.923 -0.396 1.00 92.81 96 TRP A O 1
ATOM 715 N N . THR A 1 97 ? -11.712 0.272 0.131 1.00 91.38 97 THR A N 1
ATOM 716 C CA . THR A 1 97 ? -12.024 -0.812 1.068 1.00 91.38 97 THR A CA 1
ATOM 717 C C . THR A 1 97 ? -11.244 -0.586 2.357 1.00 91.38 97 THR A C 1
ATOM 719 O O . THR A 1 97 ? -10.036 -0.366 2.318 1.00 91.38 97 THR A O 1
ATOM 722 N N . ILE A 1 98 ? -11.926 -0.621 3.502 1.00 94.88 98 ILE A N 1
ATOM 723 C CA . ILE A 1 98 ? -11.285 -0.479 4.813 1.00 94.88 98 ILE A CA 1
ATOM 724 C C . ILE A 1 98 ? -10.651 -1.816 5.204 1.00 94.88 98 ILE A C 1
ATOM 726 O O . ILE A 1 98 ? -11.348 -2.827 5.264 1.00 94.88 98 ILE A O 1
ATOM 730 N N . LEU A 1 99 ? -9.350 -1.806 5.488 1.00 89.75 99 LEU A N 1
ATOM 731 C CA . LEU A 1 99 ? -8.590 -2.976 5.940 1.00 89.75 99 LEU A CA 1
ATOM 732 C C . LEU A 1 99 ? -8.577 -3.096 7.465 1.00 89.75 99 LEU A C 1
ATOM 734 O O . LEU A 1 99 ? -8.637 -4.194 8.011 1.00 89.75 99 LEU A O 1
ATOM 738 N N . ARG A 1 100 ? -8.511 -1.953 8.158 1.00 93.31 100 ARG A N 1
ATOM 739 C CA . ARG A 1 100 ? -8.518 -1.856 9.622 1.00 93.31 100 ARG A CA 1
ATOM 740 C C . ARG A 1 100 ? -9.225 -0.578 10.046 1.00 93.31 100 ARG A C 1
ATOM 742 O O . ARG A 1 100 ? -9.011 0.460 9.426 1.00 93.31 100 ARG A O 1
ATOM 749 N N . ALA A 1 101 ? -10.020 -0.633 11.110 1.00 96.38 101 ALA A N 1
ATOM 750 C CA . ALA A 1 101 ? -10.636 0.551 11.700 1.00 96.38 101 ALA A CA 1
ATOM 751 C C . ALA A 1 101 ? -10.832 0.366 13.207 1.00 96.38 101 ALA A C 1
ATOM 753 O O . ALA A 1 101 ? -11.507 -0.565 13.634 1.00 96.38 101 ALA A O 1
ATOM 754 N N . VAL A 1 102 ? -10.248 1.255 14.007 1.00 97.44 102 VAL A N 1
ATOM 755 C CA . VAL A 1 102 ? -10.278 1.204 15.471 1.00 97.44 102 VAL A CA 1
ATOM 756 C C . VAL A 1 102 ? -10.745 2.548 16.009 1.00 97.44 102 VAL A C 1
ATOM 758 O O . VAL A 1 102 ? -10.196 3.593 15.655 1.00 97.44 102 VAL A O 1
ATOM 761 N N . LEU A 1 103 ? -11.756 2.516 16.871 1.00 97.94 103 LEU A N 1
ATOM 762 C CA . LEU A 1 103 ? -12.237 3.667 17.624 1.00 97.94 103 LEU A CA 1
ATOM 763 C C . LEU A 1 103 ? -11.768 3.560 19.077 1.00 97.94 103 LEU A C 1
ATOM 765 O O . LEU A 1 103 ? -11.948 2.520 19.700 1.00 97.94 103 LEU A O 1
ATOM 769 N N . GLU A 1 104 ? -11.249 4.652 19.631 1.00 97.31 104 GLU A N 1
ATOM 770 C CA . GLU A 1 104 ? -10.922 4.776 21.051 1.00 97.31 104 GLU A CA 1
ATOM 771 C C . GLU A 1 104 ? -11.733 5.897 21.712 1.00 97.31 104 GLU A C 1
ATOM 773 O O . GLU A 1 104 ? -11.660 7.051 21.28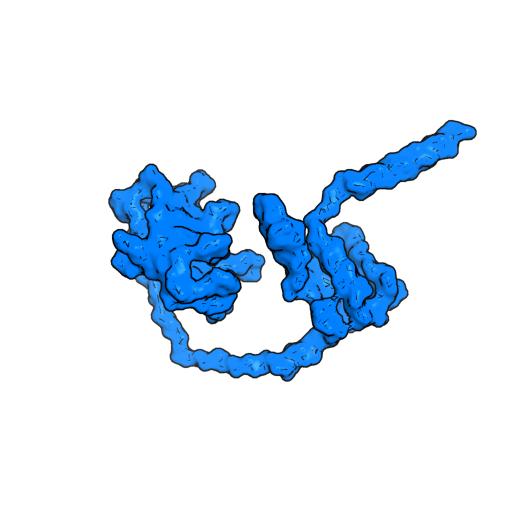2 1.00 97.31 104 GLU A O 1
ATOM 778 N N . VAL A 1 105 ? -12.479 5.570 22.772 1.00 97.69 105 VAL A N 1
ATOM 779 C CA . VAL A 1 105 ? -13.289 6.508 23.577 1.00 97.69 105 VAL A CA 1
ATOM 780 C C . VAL A 1 105 ? -13.051 6.209 25.053 1.00 97.69 105 VAL A C 1
ATOM 782 O O . VAL A 1 105 ? -13.276 5.087 25.490 1.00 97.69 105 VAL A O 1
ATOM 785 N N . ASP A 1 106 ? -12.557 7.185 25.819 1.00 95.31 106 ASP A N 1
ATOM 786 C CA . ASP A 1 106 ? -12.319 7.064 27.271 1.00 95.31 106 ASP A CA 1
ATOM 787 C C . ASP A 1 106 ? -11.548 5.793 27.702 1.00 95.31 106 ASP A C 1
ATOM 789 O O . ASP A 1 106 ? -11.780 5.212 28.762 1.00 95.31 106 ASP A O 1
ATOM 793 N N . GLY A 1 107 ? -10.597 5.354 26.870 1.00 93.44 107 GLY A N 1
ATOM 794 C CA . GLY A 1 107 ? -9.785 4.153 27.103 1.00 93.44 107 GLY A CA 1
ATOM 795 C C . GLY A 1 107 ? -10.451 2.832 26.699 1.00 93.44 107 GLY A C 1
ATOM 796 O O . GLY A 1 107 ? -9.817 1.783 26.812 1.00 93.44 107 GLY A O 1
ATOM 797 N N . GLN A 1 108 ? -11.690 2.859 26.206 1.00 95.69 108 GLN A N 1
ATOM 798 C CA . GLN A 1 108 ? -12.324 1.729 25.529 1.00 95.69 108 GLN A CA 1
ATOM 799 C C . GLN A 1 108 ? -11.921 1.724 24.056 1.00 95.69 108 GLN A C 1
ATOM 801 O O . GLN A 1 108 ? -11.895 2.777 23.422 1.00 95.69 108 GLN A O 1
ATOM 806 N N . SER A 1 109 ? -11.623 0.543 23.516 1.00 95.81 109 SER A N 1
ATOM 807 C CA . SER A 1 109 ? -11.244 0.360 22.116 1.00 95.81 109 SER A CA 1
ATOM 808 C C . SER A 1 109 ? -12.245 -0.558 21.420 1.00 95.81 109 SER A C 1
ATOM 810 O O . SER A 1 109 ? -12.551 -1.638 21.931 1.00 95.81 109 SER A O 1
ATOM 812 N N . VAL A 1 110 ? -12.751 -0.133 20.265 1.00 96.81 110 VAL A N 1
ATOM 813 C CA . VAL A 1 110 ? -13.727 -0.851 19.438 1.00 96.81 110 VAL A CA 1
ATOM 814 C C . VAL A 1 110 ? -13.111 -1.112 18.071 1.00 96.81 110 VAL A C 1
ATOM 816 O O . VAL A 1 110 ? -12.682 -0.176 17.393 1.00 96.81 110 VAL A O 1
ATOM 819 N N . ASP A 1 111 ? -13.107 -2.372 17.641 1.00 96.44 111 ASP A N 1
ATOM 820 C CA . ASP A 1 111 ? -12.856 -2.717 16.245 1.00 96.44 111 ASP A CA 1
ATOM 821 C C . ASP A 1 111 ? -14.132 -2.445 15.444 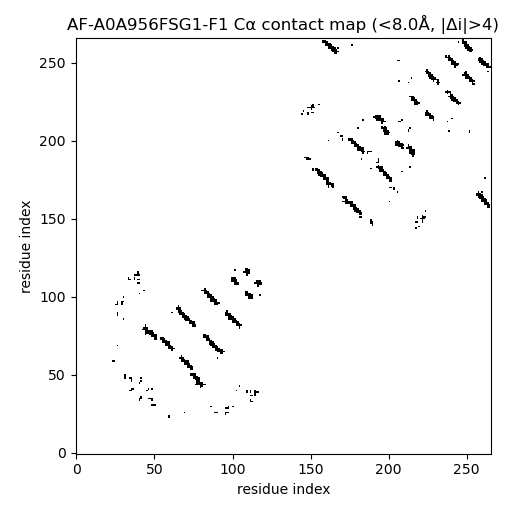1.00 96.44 111 ASP A C 1
ATOM 823 O O . ASP A 1 111 ? -15.150 -3.124 15.575 1.00 96.44 111 ASP A O 1
ATOM 827 N N . VAL A 1 112 ? -14.076 -1.424 14.600 1.00 97.00 112 VAL A N 1
ATOM 828 C CA . VAL A 1 112 ? -15.218 -0.919 13.832 1.00 97.00 112 VAL A CA 1
ATOM 829 C C . VAL A 1 112 ? -15.545 -1.837 12.643 1.00 97.00 112 VAL A C 1
ATOM 831 O O . VAL A 1 112 ? -16.648 -1.787 12.089 1.00 97.00 112 VAL A O 1
ATOM 834 N N . LEU A 1 113 ? -14.626 -2.721 12.237 1.00 95.25 113 LEU A N 1
ATOM 835 C CA . LEU A 1 113 ? -14.904 -3.715 11.200 1.00 95.25 113 LEU A CA 1
ATOM 836 C C . LEU A 1 113 ? -15.730 -4.882 11.731 1.00 95.25 113 LEU A C 1
ATOM 838 O O . LEU A 1 113 ? -16.659 -5.305 11.044 1.00 95.25 113 LEU A O 1
ATOM 842 N N . SER A 1 114 ? -15.453 -5.366 12.938 1.00 96.31 114 SER A N 1
ATOM 843 C CA . SER A 1 114 ? -16.260 -6.415 13.580 1.00 96.31 114 SER A CA 1
ATOM 844 C C . SER A 1 114 ? -17.404 -5.871 14.442 1.00 96.31 114 SER A C 1
ATOM 846 O O . SER A 1 114 ? -18.335 -6.612 14.757 1.00 96.31 114 SER A O 1
ATOM 848 N N . CYS A 1 115 ? -17.369 -4.581 14.784 1.00 96.44 115 CYS A N 1
ATOM 849 C CA . CYS A 1 115 ? -18.238 -3.944 15.774 1.00 96.44 115 CYS A CA 1
ATOM 850 C C . CYS A 1 115 ? -18.211 -4.627 17.139 1.00 96.44 115 CYS A C 1
ATOM 852 O O . CYS A 1 115 ? -19.238 -4.746 17.808 1.00 96.44 115 CYS A O 1
ATOM 854 N N . ALA A 1 116 ? -17.020 -5.064 17.536 1.00 91.50 116 ALA A N 1
ATOM 855 C CA . ALA A 1 116 ? -16.754 -5.689 18.817 1.00 91.50 116 ALA A CA 1
ATOM 856 C C . ALA A 1 116 ? -15.698 -4.897 19.594 1.00 91.50 116 ALA A C 1
ATOM 858 O O . ALA A 1 116 ? -14.885 -4.171 19.017 1.00 91.50 116 ALA A O 1
ATOM 859 N N . ASP A 1 117 ? -15.688 -5.064 20.915 1.00 85.31 117 ASP A N 1
ATOM 860 C CA . ASP A 1 117 ? -14.632 -4.520 21.764 1.00 85.31 117 ASP A CA 1
ATOM 861 C C . ASP A 1 117 ? -13.281 -5.122 21.351 1.00 85.31 117 ASP A C 1
ATOM 863 O O . ASP A 1 117 ? -13.081 -6.339 21.420 1.00 85.31 117 ASP A O 1
ATOM 867 N N . ALA A 1 118 ? -12.325 -4.279 20.955 1.00 74.44 118 ALA A N 1
ATOM 868 C CA . ALA A 1 118 ? -11.008 -4.717 20.491 1.00 74.44 118 ALA A CA 1
ATOM 869 C C . ALA A 1 118 ? -10.239 -5.479 21.589 1.00 74.44 118 ALA A C 1
ATOM 871 O O . ALA A 1 118 ? -9.500 -6.421 21.305 1.00 74.44 118 ALA A O 1
ATOM 872 N N . ALA A 1 119 ? -10.496 -5.150 22.862 1.00 65.81 119 ALA A N 1
ATOM 873 C CA . ALA A 1 119 ? -9.919 -5.836 24.020 1.00 65.81 119 ALA A CA 1
ATOM 874 C C . ALA A 1 119 ? -10.315 -7.326 24.120 1.00 65.81 119 ALA A C 1
ATOM 876 O O . ALA A 1 119 ? -9.596 -8.115 24.737 1.00 65.81 119 ALA A O 1
ATOM 877 N N . ALA A 1 120 ? -11.431 -7.738 23.507 1.00 58.53 120 ALA A N 1
ATOM 878 C CA . ALA A 1 120 ? -11.836 -9.142 23.462 1.00 58.53 120 ALA A CA 1
ATOM 879 C C . ALA A 1 120 ? -11.060 -9.949 22.403 1.00 58.53 120 ALA A C 1
ATOM 881 O O . ALA A 1 120 ? -10.958 -11.172 22.518 1.00 58.53 120 ALA A O 1
ATOM 882 N N . VAL A 1 121 ? -10.489 -9.281 21.396 1.00 55.69 121 VAL A N 1
ATOM 883 C CA . VAL A 1 121 ? -9.834 -9.929 20.249 1.00 55.69 121 VAL A CA 1
ATOM 884 C C . VAL A 1 121 ? -8.375 -10.286 20.569 1.00 55.69 121 VAL A C 1
ATOM 886 O O . VAL A 1 121 ? -7.927 -11.386 20.241 1.00 55.69 121 VAL A O 1
ATOM 889 N N . ASP A 1 122 ? -7.674 -9.444 21.337 1.00 53.59 122 ASP A N 1
ATOM 890 C CA . ASP A 1 122 ? -6.283 -9.693 21.763 1.00 53.59 122 ASP A CA 1
ATOM 891 C C . ASP A 1 122 ? -6.136 -10.858 22.759 1.00 53.59 122 ASP A C 1
ATOM 893 O O . ASP A 1 122 ? -5.054 -11.422 22.916 1.00 53.59 122 ASP A O 1
ATOM 897 N N . SER A 1 123 ? -7.224 -11.291 23.406 1.00 51.94 123 SER A N 1
ATOM 898 C CA . SER A 1 123 ? -7.176 -12.413 24.358 1.00 51.94 123 SER A CA 1
ATOM 899 C C . SER A 1 123 ? -7.305 -13.796 23.704 1.00 51.94 123 SER A C 1
ATOM 901 O O . SER A 1 123 ? -7.054 -14.800 24.371 1.00 51.94 123 SER A O 1
ATOM 903 N N . SER A 1 124 ? -7.674 -13.884 22.417 1.00 47.66 124 SER A N 1
ATOM 904 C CA . SER A 1 124 ? -7.880 -15.170 21.723 1.00 47.66 124 SER A CA 1
ATOM 905 C C . SER A 1 124 ? -6.807 -15.503 20.676 1.00 47.66 124 SER A C 1
ATOM 907 O O . SER A 1 124 ? -6.833 -16.601 20.120 1.00 47.66 124 SER A O 1
ATOM 909 N N . SER A 1 125 ? -5.851 -14.601 20.431 1.00 45.47 125 SER A N 1
ATOM 910 C CA . SER A 1 125 ? -4.736 -14.792 19.494 1.00 45.47 125 SER A CA 1
ATOM 911 C C . SER A 1 125 ? -3.393 -14.847 20.228 1.00 45.47 125 SER A C 1
ATOM 913 O O . SER A 1 125 ? -2.460 -14.099 19.938 1.00 45.47 125 SER A O 1
ATOM 915 N N . ALA A 1 126 ? -3.259 -15.776 21.175 1.00 42.47 126 ALA A N 1
ATOM 916 C CA . ALA A 1 126 ? -1.937 -16.271 21.539 1.00 42.47 126 ALA A CA 1
ATOM 917 C C . ALA A 1 126 ? -1.441 -17.165 20.392 1.00 42.47 126 ALA A C 1
ATOM 919 O O . ALA A 1 126 ? -1.595 -18.387 20.423 1.00 42.47 126 ALA A O 1
ATOM 920 N N . ALA A 1 127 ? -0.886 -16.543 19.350 1.00 40.16 127 ALA A N 1
ATOM 921 C CA . ALA A 1 127 ? -0.057 -17.248 18.386 1.00 40.16 127 ALA A CA 1
ATOM 922 C C . ALA A 1 127 ? 1.047 -18.004 19.159 1.00 40.16 127 ALA A C 1
ATOM 924 O O . ALA A 1 127 ? 1.593 -17.458 20.126 1.00 40.16 127 ALA A O 1
ATOM 925 N N . PRO A 1 128 ? 1.364 -19.263 18.802 1.00 37.81 128 PRO A N 1
ATOM 926 C CA . PRO A 1 128 ? 2.471 -19.974 19.424 1.00 37.81 128 PRO A CA 1
ATOM 927 C C . PRO A 1 128 ? 3.738 -19.131 19.275 1.00 37.81 128 PRO A C 1
ATOM 929 O O . PRO A 1 128 ? 4.035 -18.639 18.188 1.00 37.81 128 PRO A O 1
ATOM 932 N N . ALA A 1 129 ? 4.453 -18.934 20.385 1.00 35.53 129 ALA A N 1
ATOM 933 C CA . ALA A 1 129 ? 5.692 -18.174 20.395 1.00 35.53 129 ALA A CA 1
ATOM 934 C C . ALA A 1 129 ? 6.616 -18.675 19.267 1.00 35.53 129 ALA A C 1
ATOM 936 O O . ALA A 1 129 ? 6.805 -19.891 19.154 1.00 35.53 129 ALA A O 1
ATOM 937 N N . PRO A 1 130 ? 7.181 -17.781 18.435 1.00 34.91 130 PRO A N 1
ATOM 938 C CA . PRO A 1 130 ? 8.141 -18.186 17.424 1.00 34.91 130 PRO A CA 1
ATOM 939 C C . PRO A 1 130 ? 9.322 -18.870 18.114 1.00 34.91 130 PRO A C 1
ATOM 941 O O . PRO A 1 130 ? 9.892 -18.353 19.078 1.00 34.91 130 PRO A O 1
ATOM 944 N N . ASP A 1 131 ? 9.648 -20.065 17.634 1.00 32.88 131 ASP A N 1
ATOM 945 C CA . ASP A 1 131 ? 10.739 -20.890 18.134 1.00 32.88 131 ASP A CA 1
ATOM 946 C C . ASP A 1 131 ? 12.059 -20.102 18.043 1.00 32.88 131 ASP A C 1
ATOM 948 O O . ASP A 1 131 ? 12.540 -19.768 16.957 1.00 32.88 131 ASP A O 1
ATOM 952 N N . ALA A 1 132 ? 12.639 -19.756 19.194 1.00 32.91 132 ALA A N 1
ATOM 953 C CA . ALA A 1 132 ? 13.775 -18.837 19.333 1.00 32.91 132 ALA A CA 1
ATOM 954 C C . ALA A 1 132 ? 15.131 -19.430 18.876 1.00 32.91 132 ALA A C 1
ATOM 956 O O . ALA A 1 132 ? 16.190 -19.003 19.337 1.00 32.91 132 ALA A O 1
ATOM 957 N N . GLY A 1 133 ? 15.126 -20.443 18.006 1.00 35.06 133 GLY A N 1
ATOM 958 C CA . GLY A 1 133 ? 16.273 -21.327 17.784 1.00 35.06 133 GLY A CA 1
ATOM 959 C C . GLY A 1 133 ? 17.017 -21.204 16.454 1.00 35.06 133 GLY A C 1
ATOM 960 O O . GLY A 1 133 ? 18.061 -21.835 16.312 1.00 35.06 133 GLY A O 1
ATOM 961 N N . SER A 1 134 ? 16.536 -20.433 15.474 1.00 29.19 134 SER A N 1
ATOM 962 C CA . SER A 1 134 ? 17.114 -20.464 14.119 1.00 29.19 134 SER A CA 1
ATOM 963 C C . SER A 1 134 ? 17.381 -19.071 13.563 1.00 29.19 134 SER A C 1
ATOM 965 O O . SER A 1 134 ? 16.597 -18.548 12.778 1.00 29.19 134 SER A O 1
ATOM 967 N N . THR A 1 135 ? 18.512 -18.468 13.929 1.00 31.44 135 THR A N 1
ATOM 968 C CA . THR A 1 135 ? 19.043 -17.309 13.201 1.00 31.44 135 THR A CA 1
ATOM 969 C C . THR A 1 135 ? 19.376 -17.757 11.771 1.00 31.44 135 THR A C 1
ATOM 971 O O . THR A 1 135 ? 20.269 -18.595 11.604 1.00 31.44 135 THR A O 1
ATOM 974 N N . PRO A 1 136 ? 18.704 -17.248 10.721 1.00 32.72 136 PRO A N 1
ATOM 975 C CA . PRO A 1 136 ? 19.135 -17.503 9.354 1.00 32.72 136 PRO A CA 1
ATOM 976 C C . PRO A 1 136 ? 20.543 -16.916 9.176 1.00 32.72 136 PRO A C 1
ATOM 978 O O . PRO A 1 136 ? 20.826 -15.852 9.737 1.00 32.72 136 PRO A O 1
ATOM 981 N N . PRO A 1 137 ? 21.445 -17.563 8.420 1.00 32.38 137 PRO A N 1
ATOM 982 C CA . PRO A 1 137 ? 22.767 -17.008 8.172 1.00 32.38 137 PRO A CA 1
ATOM 983 C C . PRO A 1 137 ? 22.633 -15.607 7.564 1.00 32.38 137 PRO A C 1
ATOM 985 O O . PRO A 1 137 ? 21.988 -15.424 6.532 1.00 32.38 137 PRO A O 1
ATOM 988 N N . SER A 1 138 ? 23.245 -14.620 8.223 1.00 36.06 138 SER A N 1
ATOM 989 C CA . SER A 1 138 ? 23.416 -13.270 7.691 1.00 36.06 138 SER A CA 1
ATOM 990 C C . SER A 1 138 ? 24.200 -13.362 6.381 1.00 36.06 138 SER A C 1
ATOM 992 O O . SER A 1 138 ? 25.390 -13.674 6.375 1.00 36.06 138 SER A O 1
ATOM 994 N N . LEU A 1 139 ? 23.523 -13.144 5.254 1.00 32.50 139 LEU A N 1
ATOM 995 C CA . LEU A 1 139 ? 24.102 -13.195 3.907 1.00 32.50 139 LEU A CA 1
ATOM 996 C C . LEU A 1 139 ? 24.766 -11.867 3.508 1.00 32.50 139 LEU A C 1
ATOM 998 O O . LEU A 1 139 ? 24.649 -11.427 2.365 1.00 32.50 139 LEU A O 1
ATOM 1002 N N . ALA A 1 140 ? 25.484 -11.225 4.426 1.00 29.16 140 ALA A N 1
ATOM 1003 C CA . ALA A 1 140 ? 26.273 -10.042 4.104 1.00 29.16 140 ALA A CA 1
ATOM 1004 C C . ALA A 1 140 ? 27.775 -10.348 4.197 1.00 29.16 140 ALA A C 1
ATOM 1006 O O . ALA A 1 140 ? 28.352 -10.247 5.278 1.00 29.16 140 ALA A O 1
ATOM 1007 N N . PRO A 1 141 ? 28.453 -10.696 3.088 1.00 37.94 141 PRO A N 1
ATOM 1008 C CA . PRO A 1 141 ? 29.857 -10.367 2.957 1.00 37.94 141 PRO A CA 1
ATOM 1009 C C . PRO A 1 141 ? 29.984 -8.897 2.534 1.00 37.94 141 PRO A C 1
ATOM 1011 O O . PRO A 1 141 ? 29.324 -8.448 1.592 1.00 37.94 141 PRO A O 1
ATOM 1014 N N . 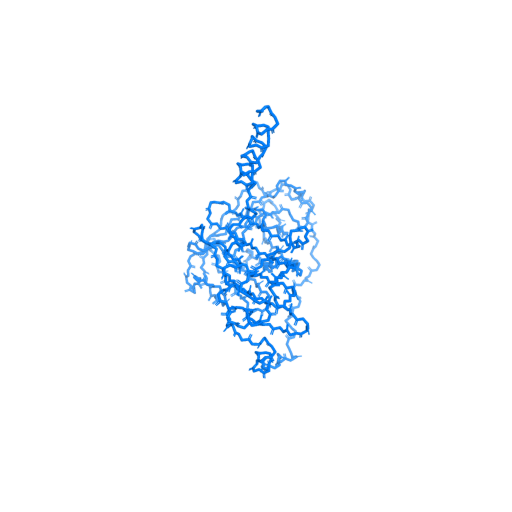ASP A 1 142 ? 30.858 -8.163 3.220 1.00 33.84 142 ASP A N 1
ATOM 1015 C CA . ASP A 1 142 ? 31.391 -6.877 2.775 1.00 33.84 142 ASP A CA 1
ATOM 1016 C C . ASP A 1 142 ? 32.062 -7.059 1.405 1.00 33.84 142 ASP A C 1
ATOM 1018 O O . ASP A 1 142 ? 33.196 -7.529 1.291 1.00 33.84 142 ASP A O 1
ATOM 1022 N N . VAL A 1 143 ? 31.337 -6.727 0.337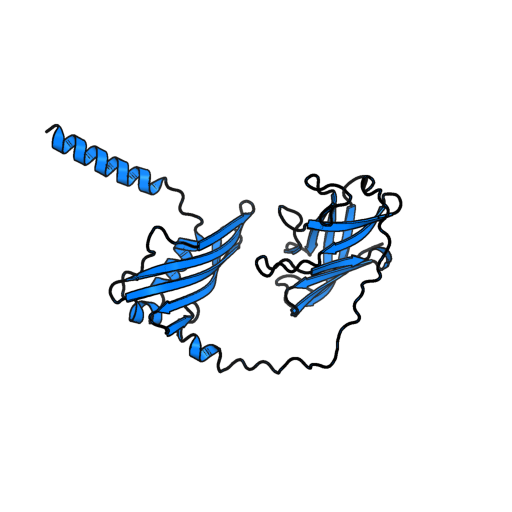 1.00 32.81 143 VAL A N 1
ATOM 1023 C CA . VAL A 1 143 ? 31.839 -6.781 -1.039 1.00 32.81 143 VAL A CA 1
ATOM 1024 C C . VAL A 1 143 ? 32.160 -5.367 -1.496 1.00 32.81 143 VAL A C 1
ATOM 1026 O O . VAL A 1 143 ? 31.310 -4.480 -1.505 1.00 32.81 143 VAL A O 1
ATOM 1029 N N . HIS A 1 144 ? 33.416 -5.183 -1.888 1.00 32.97 144 HIS A N 1
ATOM 1030 C CA . HIS A 1 144 ? 33.957 -3.950 -2.437 1.00 32.97 144 HIS A CA 1
ATOM 1031 C C . HIS A 1 144 ? 33.151 -3.509 -3.670 1.00 32.97 144 HIS A C 1
ATOM 1033 O O . HIS A 1 144 ? 33.073 -4.240 -4.656 1.00 32.97 144 HIS A O 1
ATOM 1039 N N . ILE A 1 145 ? 32.533 -2.328 -3.597 1.00 33.88 145 ILE A N 1
ATOM 1040 C CA . ILE A 1 145 ? 31.662 -1.770 -4.639 1.00 33.88 145 ILE A CA 1
ATOM 1041 C C . ILE A 1 145 ? 32.539 -1.098 -5.712 1.00 33.88 145 ILE A C 1
ATOM 1043 O O . ILE A 1 145 ? 33.212 -0.111 -5.398 1.00 33.88 145 ILE A O 1
ATOM 1047 N N . PRO A 1 146 ? 32.552 -1.575 -6.973 1.00 36.62 146 PRO A N 1
ATOM 1048 C CA . PRO A 1 146 ? 33.195 -0.858 -8.067 1.00 36.62 146 PRO A CA 1
ATOM 1049 C C . PRO A 1 146 ? 32.471 0.470 -8.311 1.00 36.62 146 PRO A C 1
ATOM 1051 O O . PRO A 1 146 ? 31.244 0.530 -8.343 1.00 36.62 146 PRO A O 1
ATOM 1054 N N . LYS A 1 147 ? 33.235 1.545 -8.495 1.00 41.06 147 LYS A N 1
ATOM 1055 C CA . LYS A 1 147 ? 32.755 2.937 -8.519 1.00 41.06 147 LYS A CA 1
ATOM 1056 C C . LYS A 1 147 ? 32.028 3.349 -9.815 1.00 41.06 147 LYS A C 1
ATOM 1058 O O . LYS A 1 147 ? 31.702 4.522 -9.975 1.00 41.06 147 LYS A O 1
ATOM 1063 N N . ASP A 1 148 ? 31.720 2.399 -10.696 1.00 43.88 148 ASP A N 1
ATOM 1064 C CA . ASP A 1 148 ? 31.316 2.650 -12.084 1.00 43.88 148 ASP A CA 1
ATOM 1065 C C . ASP A 1 148 ? 29.887 2.156 -12.365 1.00 43.88 148 ASP A C 1
ATOM 1067 O O . ASP A 1 148 ? 29.650 1.273 -13.184 1.00 43.88 148 ASP A O 1
ATOM 1071 N N . LEU A 1 149 ? 28.900 2.730 -11.676 1.00 41.66 149 LEU A N 1
ATOM 1072 C CA . LEU A 1 149 ? 27.477 2.403 -11.869 1.00 41.66 149 LEU A CA 1
ATOM 1073 C C . LEU A 1 149 ? 26.808 3.201 -13.009 1.00 41.66 149 LEU A C 1
ATOM 1075 O O . LEU A 1 149 ? 25.629 3.007 -13.285 1.00 41.66 149 LEU A O 1
ATOM 1079 N N . GLY A 1 150 ? 27.554 4.037 -13.743 1.00 48.66 150 GLY A N 1
ATOM 1080 C CA . GLY A 1 150 ? 27.080 4.678 -14.982 1.00 48.66 150 GLY A CA 1
ATOM 1081 C C . GLY A 1 150 ? 26.852 3.708 -16.155 1.00 48.66 150 GLY A C 1
ATOM 1082 O O . GLY A 1 150 ? 26.697 4.154 -17.286 1.00 48.66 150 GLY A O 1
ATOM 1083 N N . ALA A 1 151 ? 26.885 2.396 -15.907 1.00 50.91 151 ALA A N 1
ATOM 1084 C CA . ALA A 1 151 ? 27.067 1.373 -16.925 1.00 50.91 151 ALA A CA 1
ATOM 1085 C C . ALA A 1 151 ? 25.874 0.422 -17.113 1.00 50.91 151 ALA A C 1
ATOM 1087 O O . ALA A 1 151 ? 25.929 -0.387 -18.033 1.00 50.91 151 ALA A O 1
ATOM 1088 N N . LEU A 1 152 ? 24.784 0.525 -16.335 1.00 62.53 152 LEU A N 1
ATOM 1089 C CA . LEU A 1 152 ? 23.514 -0.075 -16.768 1.00 62.53 152 LEU A CA 1
ATOM 1090 C C . LEU A 1 152 ? 23.058 0.708 -18.005 1.00 62.53 152 LEU A C 1
ATOM 1092 O O . LEU A 1 152 ? 22.432 1.760 -17.899 1.00 62.53 152 LEU A O 1
ATOM 1096 N N . ALA A 1 153 ? 23.455 0.228 -19.184 1.00 66.06 153 ALA A N 1
ATOM 1097 C CA . ALA A 1 153 ? 23.294 0.935 -20.455 1.00 66.06 153 ALA A CA 1
ATOM 1098 C C . ALA A 1 153 ? 21.819 1.140 -20.855 1.00 66.06 153 ALA A C 1
ATOM 1100 O O . ALA A 1 153 ? 21.525 1.834 -21.825 1.00 66.06 153 ALA A O 1
ATOM 1101 N N . GLY A 1 154 ? 20.889 0.545 -20.109 1.00 77.69 154 GLY A N 1
ATOM 1102 C CA . GLY A 1 154 ? 19.458 0.678 -20.298 1.00 77.69 154 GLY A CA 1
ATOM 1103 C C . GLY A 1 154 ? 18.688 -0.100 -19.241 1.00 77.69 154 GLY A C 1
ATOM 1104 O O . GLY A 1 154 ? 19.251 -0.569 -18.251 1.00 77.69 154 GLY A O 1
ATOM 1105 N N . ALA A 1 155 ? 17.384 -0.230 -19.463 1.00 83.38 155 ALA A N 1
ATOM 1106 C CA . ALA A 1 155 ? 16.554 -1.097 -18.649 1.00 83.38 155 ALA A CA 1
ATOM 1107 C C . ALA A 1 155 ? 16.848 -2.577 -18.941 1.00 83.38 155 ALA A C 1
ATOM 1109 O O . ALA A 1 155 ? 17.125 -2.956 -20.081 1.00 83.38 155 ALA A O 1
ATOM 1110 N N . VAL A 1 156 ? 16.771 -3.407 -17.906 1.00 90.56 156 VAL A N 1
ATOM 1111 C CA . VAL A 1 156 ? 16.893 -4.862 -17.978 1.00 90.56 156 VAL A CA 1
ATOM 1112 C C . VAL A 1 156 ? 15.529 -5.463 -17.698 1.00 90.56 156 VAL A C 1
ATOM 1114 O O . VAL A 1 156 ? 14.938 -5.207 -16.653 1.00 90.56 156 VAL A O 1
ATOM 1117 N N . GLU A 1 157 ? 15.062 -6.299 -18.615 1.00 89.12 157 GLU A N 1
ATOM 1118 C CA . GLU A 1 157 ? 13.863 -7.108 -18.437 1.00 89.12 157 GLU A CA 1
ATOM 1119 C C . GLU A 1 157 ? 14.261 -8.581 -18.311 1.00 89.12 157 GLU A C 1
ATOM 1121 O O . GLU A 1 157 ? 15.096 -9.092 -19.066 1.00 89.12 157 GLU A O 1
ATOM 1126 N N . LYS A 1 158 ? 13.691 -9.266 -17.324 1.00 93.50 158 LYS A N 1
ATOM 1127 C CA . LYS A 1 158 ? 13.859 -10.700 -17.094 1.00 93.50 158 LYS A CA 1
ATOM 1128 C C . LYS A 1 158 ? 12.497 -11.328 -16.864 1.00 93.50 158 LYS A C 1
ATOM 1130 O O . LYS A 1 158 ? 11.612 -10.718 -16.278 1.00 93.50 158 LYS A O 1
ATOM 1135 N N . HIS A 1 159 ? 12.353 -12.581 -17.268 1.00 94.44 159 HIS A N 1
ATOM 1136 C CA . HIS A 1 159 ? 11.143 -13.350 -17.008 1.00 94.44 159 HIS A CA 1
ATOM 1137 C C . HIS A 1 159 ? 11.460 -14.524 -16.102 1.00 94.44 159 HIS A C 1
ATOM 1139 O O . HIS A 1 159 ? 12.559 -15.073 -16.151 1.00 94.44 159 HIS A O 1
ATOM 1145 N N . GLY A 1 160 ? 10.489 -14.943 -15.305 1.00 95.50 160 GLY A N 1
ATOM 1146 C CA . GLY A 1 160 ? 10.640 -16.069 -14.402 1.00 95.50 160 GLY A CA 1
A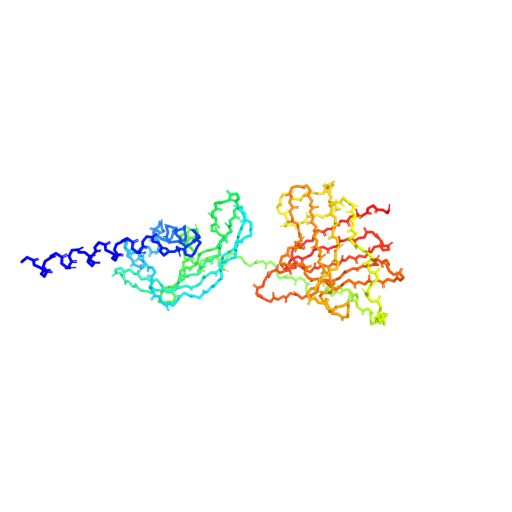TOM 1147 C C . GLY A 1 160 ? 9.325 -16.754 -14.086 1.00 95.50 160 GLY A C 1
ATOM 1148 O O . GLY A 1 160 ? 8.283 -16.450 -14.674 1.00 95.50 160 GLY A O 1
ATOM 1149 N N . LYS A 1 161 ? 9.388 -17.702 -13.155 1.00 96.56 161 LYS A N 1
ATOM 1150 C CA . LYS A 1 161 ? 8.209 -18.336 -12.572 1.00 96.56 161 LYS A CA 1
ATOM 1151 C C . LYS A 1 161 ? 8.272 -18.357 -11.057 1.00 96.56 161 LYS A C 1
ATOM 1153 O O . LYS A 1 161 ? 9.335 -18.629 -10.492 1.00 96.56 161 LYS A O 1
ATOM 1158 N N . VAL A 1 162 ? 7.122 -18.164 -10.423 1.00 95.75 162 VAL A N 1
ATOM 1159 C CA . VAL A 1 162 ? 6.957 -18.321 -8.977 1.00 95.75 162 VAL A CA 1
ATOM 1160 C C . VAL A 1 162 ? 7.256 -19.768 -8.585 1.00 95.75 162 VAL A C 1
ATOM 1162 O O . VAL A 1 162 ? 6.694 -20.721 -9.130 1.00 95.75 162 VAL A O 1
ATOM 1165 N N . ARG A 1 163 ? 8.163 -19.949 -7.632 1.00 94.69 163 ARG A N 1
ATOM 1166 C CA . ARG A 1 163 ? 8.513 -21.234 -7.011 1.00 94.69 163 ARG A CA 1
ATOM 1167 C C . ARG A 1 163 ? 7.782 -21.424 -5.691 1.00 94.69 163 ARG A C 1
ATOM 1169 O O . ARG A 1 163 ? 7.376 -22.549 -5.396 1.00 94.69 163 ARG A O 1
ATOM 1176 N N . LEU A 1 164 ? 7.638 -20.330 -4.953 1.00 92.62 164 LEU A N 1
ATOM 1177 C CA . LEU A 1 164 ? 6.941 -20.211 -3.682 1.00 92.62 164 LEU A CA 1
ATOM 1178 C C . LEU A 1 164 ? 6.252 -18.844 -3.654 1.00 92.62 164 LEU A C 1
ATOM 1180 O O . LEU A 1 164 ? 6.858 -17.865 -4.088 1.00 92.62 164 LEU A O 1
ATOM 1184 N N . ALA A 1 165 ? 5.011 -18.817 -3.186 1.00 92.69 165 ALA A N 1
ATOM 1185 C CA . ALA A 1 165 ? 4.279 -17.607 -2.853 1.00 92.69 165 ALA A CA 1
ATOM 1186 C C . ALA A 1 165 ? 3.446 -17.921 -1.613 1.00 92.69 165 ALA A C 1
ATOM 1188 O O . ALA A 1 165 ? 2.634 -18.848 -1.628 1.00 92.69 165 ALA A O 1
ATOM 1189 N N . GLU A 1 166 ? 3.706 -17.186 -0.545 1.00 89.62 166 GLU A N 1
ATOM 1190 C CA . GLU A 1 166 ? 2.993 -17.265 0.725 1.00 89.62 166 GLU A CA 1
ATOM 1191 C C . GLU A 1 166 ? 2.556 -15.847 1.072 1.00 89.62 166 GLU A C 1
ATOM 1193 O O . GLU A 1 166 ? 3.355 -14.928 0.936 1.00 89.62 166 GLU A O 1
ATOM 1198 N N . GLY A 1 167 ? 1.286 -15.657 1.435 1.00 81.06 167 GLY A N 1
ATOM 1199 C CA . GLY A 1 167 ? 0.757 -14.357 1.863 1.00 81.06 167 GLY A CA 1
ATOM 1200 C C . GLY A 1 167 ? 0.571 -13.293 0.770 1.00 81.06 167 GLY A C 1
ATOM 1201 O O . GLY A 1 167 ? 0.069 -12.221 1.077 1.00 81.06 167 GLY A O 1
ATOM 1202 N N . VAL A 1 168 ? 0.904 -13.572 -0.497 1.00 84.62 168 VAL A N 1
ATOM 1203 C CA . VAL A 1 168 ? 0.609 -12.663 -1.621 1.00 84.62 168 VAL A CA 1
ATOM 1204 C C . VAL A 1 168 ? -0.676 -13.083 -2.319 1.00 84.62 168 VAL A C 1
ATOM 1206 O O . VAL A 1 168 ? -0.725 -14.137 -2.959 1.00 84.62 168 VAL A O 1
ATOM 1209 N N . ASP A 1 169 ? -1.713 -12.254 -2.209 1.00 84.31 169 ASP A N 1
ATOM 1210 C CA . ASP A 1 169 ? -2.992 -12.516 -2.865 1.00 84.31 169 ASP A CA 1
ATOM 1211 C C . ASP A 1 169 ? -2.857 -12.499 -4.397 1.00 84.31 169 ASP A C 1
ATOM 1213 O O . ASP A 1 169 ? -2.114 -11.704 -4.978 1.00 84.31 169 ASP A O 1
ATOM 1217 N N . GLY A 1 170 ? -3.559 -13.417 -5.061 1.00 86.94 170 GLY A N 1
ATOM 1218 C CA . GLY A 1 170 ? -3.557 -13.537 -6.522 1.00 86.94 170 GLY A CA 1
ATOM 1219 C C . GLY A 1 170 ? -2.270 -14.077 -7.162 1.00 86.94 170 GLY A C 1
ATOM 1220 O O . GLY A 1 170 ? -2.234 -14.236 -8.381 1.00 86.94 170 GLY A O 1
ATOM 1221 N N . VAL A 1 171 ? -1.235 -14.414 -6.384 1.00 93.12 171 VAL A N 1
ATOM 1222 C CA . VAL A 1 171 ? 0.021 -14.974 -6.909 1.00 93.12 171 VAL A CA 1
ATOM 1223 C C . VAL A 1 171 ? 0.193 -16.421 -6.467 1.00 93.12 171 VAL A C 1
ATOM 1225 O O . VAL A 1 171 ? 0.314 -16.734 -5.285 1.00 93.12 171 VAL A O 1
ATOM 1228 N N . ALA A 1 172 ? 0.255 -17.326 -7.438 1.00 94.19 172 ALA A N 1
ATOM 1229 C CA . ALA A 1 172 ? 0.372 -18.756 -7.221 1.00 94.19 172 ALA A CA 1
ATOM 1230 C C . ALA A 1 172 ? 1.705 -19.319 -7.727 1.00 94.19 172 ALA A C 1
ATOM 1232 O O . ALA A 1 172 ? 2.350 -18.829 -8.658 1.00 94.19 172 ALA A O 1
ATOM 1233 N N . LYS A 1 173 ? 2.116 -20.444 -7.136 1.00 95.31 173 LYS A N 1
ATOM 1234 C CA . LYS A 1 173 ? 3.255 -21.223 -7.630 1.00 95.31 173 LYS A CA 1
ATOM 1235 C C . LYS A 1 173 ? 3.053 -21.600 -9.100 1.00 95.31 173 LYS A C 1
ATOM 1237 O O . LYS A 1 173 ? 2.085 -22.262 -9.461 1.00 95.31 173 LYS A O 1
ATOM 1242 N N . GLY A 1 174 ? 4.052 -21.292 -9.921 1.00 95.12 174 GLY A N 1
ATOM 1243 C CA . GLY A 1 174 ? 4.058 -21.549 -11.358 1.00 95.12 174 GLY A CA 1
ATOM 1244 C C . GLY A 1 174 ? 3.690 -20.338 -12.213 1.00 95.12 174 GLY A C 1
ATOM 1245 O O . GLY A 1 174 ? 3.982 -20.378 -13.416 1.00 95.12 174 GLY A O 1
ATOM 1246 N N . ASP A 1 175 ? 3.143 -19.277 -11.612 1.00 96.25 175 ASP A N 1
ATOM 1247 C CA . ASP A 1 175 ? 2.799 -18.044 -12.316 1.00 96.25 175 ASP A CA 1
ATOM 1248 C C . ASP A 1 175 ? 4.018 -17.431 -12.986 1.00 96.25 175 ASP A C 1
ATOM 1250 O O . ASP A 1 175 ? 5.145 -17.522 -12.491 1.00 96.25 175 ASP A O 1
ATOM 1254 N N . ARG A 1 176 ? 3.791 -16.831 -14.155 1.00 96.75 176 ARG A N 1
ATOM 1255 C CA . ARG A 1 176 ? 4.838 -16.146 -14.909 1.00 96.75 176 ARG A CA 1
ATOM 1256 C C . ARG A 1 176 ? 5.036 -14.763 -14.324 1.00 96.75 176 ARG A C 1
ATOM 1258 O O . ARG A 1 176 ? 4.069 -14.014 -14.218 1.00 96.75 176 ARG A O 1
ATOM 1265 N N . CYS A 1 177 ? 6.287 -14.424 -14.053 1.00 95.56 177 CYS A N 1
ATOM 1266 C CA . CYS A 1 177 ? 6.650 -13.096 -13.594 1.00 95.56 177 CYS A CA 1
ATOM 1267 C C . CYS A 1 177 ? 7.561 -12.385 -14.588 1.00 95.56 177 CYS A C 1
ATOM 1269 O O . CYS A 1 177 ? 8.350 -13.028 -15.291 1.00 95.56 177 CYS A O 1
ATOM 1271 N N . THR A 1 178 ? 7.476 -11.062 -14.590 1.00 91.31 178 THR A N 1
ATOM 1272 C CA . THR A 1 178 ? 8.373 -10.154 -15.293 1.00 91.31 178 THR A CA 1
ATOM 1273 C C . THR A 1 178 ? 9.033 -9.243 -14.266 1.00 91.31 178 THR A C 1
ATOM 1275 O O . THR A 1 178 ? 8.368 -8.614 -13.449 1.00 91.31 178 THR A O 1
ATOM 1278 N N . LEU A 1 179 ? 10.359 -9.209 -14.303 1.00 94.75 179 LEU A N 1
ATOM 1279 C CA . LEU A 1 179 ? 11.222 -8.328 -13.532 1.00 94.75 179 LEU A CA 1
ATOM 1280 C C . LEU A 1 179 ? 11.744 -7.252 -14.481 1.00 94.75 179 LEU A C 1
ATOM 1282 O O . LEU A 1 179 ? 12.390 -7.575 -15.479 1.00 94.75 179 LEU A O 1
ATOM 1286 N N . PHE A 1 180 ? 11.513 -5.993 -14.143 1.00 90.94 180 PHE A N 1
ATOM 1287 C CA . PHE A 1 180 ? 12.016 -4.840 -14.871 1.00 90.94 180 PHE A CA 1
ATOM 1288 C C . PHE A 1 180 ? 12.895 -3.992 -13.953 1.00 90.94 180 PHE A C 1
ATOM 1290 O O . PHE A 1 180 ? 12.462 -3.562 -12.887 1.00 90.94 180 PHE A O 1
ATOM 1297 N N . VAL A 1 181 ? 14.136 -3.750 -14.367 1.00 92.75 181 VAL A N 1
ATOM 1298 C CA . VAL A 1 181 ? 15.127 -2.979 -13.608 1.00 92.75 181 VAL A CA 1
ATOM 1299 C C . VAL A 1 181 ? 15.616 -1.823 -14.463 1.00 92.75 181 VAL A C 1
ATOM 1301 O O . VAL A 1 181 ? 16.079 -2.037 -15.582 1.00 92.75 181 VAL A O 1
ATOM 1304 N N . ARG A 1 182 ? 15.562 -0.597 -13.944 1.00 88.69 182 ARG A N 1
ATOM 1305 C CA . ARG A 1 182 ? 16.069 0.598 -14.640 1.00 88.69 182 ARG A CA 1
ATOM 1306 C C . ARG A 1 182 ? 16.920 1.468 -13.715 1.00 88.69 182 ARG A C 1
ATOM 1308 O O . ARG A 1 182 ? 16.661 1.483 -12.512 1.00 88.69 182 ARG A O 1
ATOM 1315 N N . PRO A 1 183 ? 17.891 2.233 -14.244 1.00 90.44 183 PRO A N 1
ATOM 1316 C CA . PRO A 1 183 ? 18.563 3.269 -13.464 1.00 90.44 183 PRO A CA 1
ATOM 1317 C C . PRO A 1 183 ? 17.556 4.256 -12.863 1.00 90.44 183 PRO A C 1
ATOM 1319 O O . PRO A 1 183 ? 16.603 4.645 -13.544 1.00 90.44 183 PRO A O 1
ATOM 1322 N N . ASN A 1 184 ? 17.774 4.680 -11.616 1.00 88.75 184 ASN A N 1
ATOM 1323 C CA . ASN A 1 184 ? 16.988 5.757 -11.024 1.00 88.75 184 ASN A CA 1
ATOM 1324 C C . ASN A 1 184 ? 17.659 7.110 -11.341 1.00 88.75 184 ASN A C 1
ATOM 1326 O O . ASN A 1 184 ? 18.732 7.384 -10.808 1.00 88.75 184 ASN A O 1
ATOM 1330 N N . PRO A 1 185 ? 17.053 7.982 -12.172 1.00 82.62 185 PRO A N 1
ATOM 1331 C CA . PRO A 1 185 ? 17.658 9.264 -12.535 1.00 82.62 185 PRO A CA 1
ATOM 1332 C C . PRO A 1 185 ? 17.739 10.261 -11.367 1.00 82.62 185 PRO A C 1
ATOM 1334 O O . PRO A 1 185 ? 18.490 11.230 -11.459 1.00 82.62 185 PRO A O 1
ATOM 1337 N N . ALA A 1 186 ? 16.978 10.049 -10.288 1.00 84.44 186 ALA A N 1
ATOM 1338 C CA . ALA A 1 186 ? 16.991 10.908 -9.106 1.00 84.44 186 ALA A CA 1
ATOM 1339 C C . ALA A 1 186 ? 18.222 10.683 -8.217 1.00 84.44 186 ALA A C 1
ATOM 1341 O O . ALA A 1 186 ? 18.573 11.557 -7.423 1.00 84.44 186 ALA A O 1
ATOM 1342 N N . PHE A 1 187 ? 18.895 9.537 -8.354 1.00 85.25 187 PHE A N 1
ATOM 1343 C CA . PHE A 1 187 ? 20.018 9.171 -7.506 1.00 85.25 187 PHE A CA 1
ATOM 1344 C C . PHE A 1 187 ? 21.277 8.886 -8.323 1.00 85.25 187 PHE A C 1
ATOM 1346 O O . PHE A 1 187 ? 21.219 8.268 -9.386 1.00 85.25 187 PHE A O 1
ATOM 1353 N N . PRO A 1 188 ? 22.456 9.305 -7.833 1.00 84.56 188 PRO A N 1
ATOM 1354 C CA . PRO A 1 188 ? 23.695 8.931 -8.477 1.00 84.56 188 PRO A CA 1
ATOM 1355 C C . PRO A 1 188 ? 23.889 7.422 -8.388 1.00 84.56 188 PRO A C 1
ATOM 1357 O O . PRO A 1 188 ? 23.421 6.744 -7.477 1.00 84.56 188 PRO A O 1
ATOM 1360 N N . ALA A 1 189 ? 24.697 6.926 -9.307 1.00 81.75 189 ALA A N 1
ATOM 1361 C CA . ALA A 1 189 ? 25.050 5.528 -9.431 1.00 81.75 189 ALA A CA 1
ATOM 1362 C C . ALA A 1 189 ? 25.602 4.921 -8.117 1.00 81.75 189 ALA A C 1
ATOM 1364 O O . ALA A 1 189 ? 25.316 3.778 -7.794 1.00 81.75 189 ALA A O 1
ATOM 1365 N N . SER A 1 190 ? 26.329 5.705 -7.314 1.00 81.19 190 SER A N 1
ATOM 1366 C CA . SER A 1 190 ? 26.867 5.303 -6.004 1.00 81.19 190 SER A CA 1
ATOM 1367 C C . SER A 1 190 ? 25.850 5.307 -4.853 1.00 81.19 190 SER A C 1
ATOM 1369 O O . SER A 1 190 ? 26.228 5.041 -3.714 1.00 81.19 190 SER A O 1
ATOM 1371 N N . SER A 1 191 ? 24.602 5.701 -5.106 1.00 87.19 191 SER A N 1
ATOM 1372 C CA . SER A 1 191 ? 23.542 5.723 -4.100 1.00 87.19 191 SER A CA 1
ATOM 1373 C C . SER A 1 191 ? 23.118 4.300 -3.727 1.00 87.19 191 SER A C 1
ATOM 1375 O O . SER A 1 191 ? 23.079 3.436 -4.605 1.00 87.19 191 SER A O 1
ATOM 1377 N N . PRO A 1 192 ? 22.701 4.049 -2.473 1.00 87.12 192 PRO A N 1
ATOM 1378 C CA . PRO A 1 192 ? 21.989 2.819 -2.128 1.00 87.12 192 PRO A CA 1
ATOM 1379 C C . PRO A 1 192 ? 20.638 2.673 -2.856 1.00 87.12 192 PRO A C 1
ATOM 1381 O O . PRO A 1 192 ? 20.048 1.611 -2.785 1.00 87.12 192 PRO A O 1
ATOM 1384 N N . HIS A 1 193 ? 20.170 3.710 -3.555 1.00 89.94 193 HIS A N 1
ATOM 1385 C CA . HIS A 1 193 ? 18.879 3.770 -4.254 1.00 89.94 193 HIS A CA 1
ATOM 1386 C C . HIS A 1 193 ? 19.066 4.038 -5.751 1.00 89.94 193 HIS A C 1
ATOM 1388 O O . HIS A 1 193 ? 18.411 4.880 -6.354 1.00 89.94 193 HIS A O 1
ATOM 1394 N N . ASN A 1 194 ? 20.086 3.426 -6.345 1.00 90.31 194 ASN A N 1
ATOM 1395 C CA . ASN A 1 194 ? 20.550 3.756 -7.695 1.00 90.31 194 ASN A CA 1
ATOM 1396 C C . ASN A 1 194 ? 19.702 3.142 -8.825 1.00 90.31 194 ASN A C 1
ATOM 1398 O O . ASN A 1 194 ? 19.955 3.429 -10.001 1.00 90.31 194 ASN A O 1
ATOM 1402 N N . CYS A 1 195 ? 18.705 2.315 -8.510 1.00 91.88 195 CYS A N 1
ATOM 1403 C CA . CYS A 1 195 ? 17.809 1.725 -9.495 1.00 91.88 195 CYS A CA 1
ATOM 1404 C C . CYS A 1 195 ? 16.371 1.608 -8.989 1.00 91.88 195 CYS A C 1
ATOM 1406 O O . CYS A 1 195 ? 16.123 1.566 -7.789 1.00 91.88 195 CYS A O 1
ATOM 1408 N N . LYS A 1 196 ? 15.438 1.537 -9.943 1.00 91.19 196 LYS A N 1
ATOM 1409 C CA . LYS A 1 196 ? 14.030 1.201 -9.723 1.00 91.19 196 LYS A CA 1
ATOM 1410 C C . LYS A 1 196 ? 13.771 -0.227 -10.179 1.00 91.19 196 LYS A C 1
ATOM 1412 O O . LYS A 1 196 ? 14.193 -0.594 -11.285 1.00 91.19 196 LYS A O 1
ATOM 1417 N N . ILE A 1 197 ? 13.059 -0.996 -9.364 1.00 93.38 197 ILE A N 1
ATOM 1418 C CA . ILE A 1 197 ? 12.683 -2.380 -9.661 1.00 93.38 197 ILE A CA 1
ATOM 1419 C C . ILE A 1 197 ? 11.168 -2.512 -9.654 1.00 93.38 197 ILE A C 1
ATOM 1421 O O . ILE A 1 197 ? 10.528 -2.145 -8.682 1.00 93.38 197 ILE A O 1
ATOM 1425 N N . LEU A 1 198 ? 10.619 -3.070 -10.729 1.00 90.12 198 LEU A N 1
ATOM 1426 C CA . LEU A 1 198 ? 9.229 -3.496 -10.833 1.00 90.12 198 LEU A CA 1
ATOM 1427 C C . LEU A 1 198 ? 9.201 -5.012 -11.032 1.00 90.12 198 LEU A C 1
ATOM 1429 O O . LEU A 1 198 ? 9.905 -5.548 -11.891 1.00 90.12 198 LEU A O 1
ATOM 1433 N N . VAL A 1 199 ? 8.365 -5.696 -10.267 1.00 94.44 199 VAL A N 1
ATOM 1434 C CA . VAL A 1 199 ? 8.115 -7.126 -10.379 1.00 94.44 199 VAL A CA 1
ATOM 1435 C C . VAL A 1 199 ? 6.614 -7.333 -10.470 1.00 94.44 199 VAL A C 1
ATOM 1437 O O . VAL A 1 199 ? 5.867 -6.960 -9.568 1.00 94.44 199 VAL A O 1
ATOM 1440 N N . SER A 1 200 ? 6.175 -7.958 -11.556 1.00 92.25 200 SER A N 1
ATOM 1441 C CA . SER A 1 200 ? 4.789 -8.373 -11.745 1.00 92.25 200 SER A CA 1
ATOM 1442 C C . SER A 1 200 ? 4.705 -9.872 -11.985 1.00 92.25 200 SER A C 1
ATOM 1444 O O . SER A 1 200 ? 5.570 -10.438 -12.652 1.00 92.25 200 SER A O 1
ATOM 1446 N N . CYS A 1 201 ? 3.679 -10.523 -11.447 1.00 94.56 201 CYS A N 1
ATOM 1447 C CA . CYS A 1 201 ? 3.361 -11.933 -11.649 1.00 94.56 201 CYS A CA 1
ATOM 1448 C C . CYS A 1 201 ? 1.904 -12.037 -12.119 1.00 94.56 201 CYS A C 1
ATOM 1450 O O . CYS A 1 201 ? 0.978 -11.726 -11.376 1.00 94.56 201 CYS A O 1
ATOM 1452 N N . GLY A 1 202 ? 1.694 -12.423 -13.380 1.00 90.81 202 GLY A N 1
ATOM 1453 C CA . GLY A 1 202 ? 0.378 -12.305 -14.015 1.00 90.81 202 GLY A CA 1
ATOM 1454 C C . GLY A 1 202 ? -0.071 -10.843 -14.126 1.00 90.81 202 GLY A C 1
ATOM 1455 O O . GLY A 1 202 ? 0.639 -10.027 -14.713 1.00 90.81 202 GLY A O 1
ATOM 1456 N N . GLU A 1 203 ? -1.242 -10.526 -13.574 1.00 86.06 203 GLU A N 1
ATOM 1457 C CA . GLU A 1 203 ? -1.787 -9.158 -13.506 1.00 86.06 203 GLU A CA 1
ATOM 1458 C C . GLU A 1 203 ? -1.438 -8.442 -12.187 1.00 86.06 203 GLU A C 1
ATOM 1460 O O . GLU A 1 203 ? -1.763 -7.268 -12.015 1.00 86.06 203 GLU A O 1
ATOM 1465 N N . HIS A 1 204 ? -0.751 -9.127 -11.268 1.00 89.44 204 HIS A N 1
ATOM 1466 C CA . HIS A 1 204 ? -0.432 -8.618 -9.936 1.00 89.44 204 HIS A CA 1
ATOM 1467 C C . HIS A 1 204 ? 0.970 -8.010 -9.899 1.00 89.44 204 HIS A C 1
ATOM 1469 O O . HIS A 1 204 ? 1.929 -8.604 -10.398 1.00 89.44 204 HIS A O 1
ATOM 1475 N N . VAL A 1 205 ? 1.106 -6.835 -9.285 1.00 89.75 205 VAL A N 1
ATOM 1476 C CA . VAL A 1 205 ? 2.405 -6.233 -8.961 1.00 89.75 205 VAL A CA 1
ATOM 1477 C C . VAL A 1 205 ? 2.803 -6.699 -7.566 1.00 89.75 205 VAL A C 1
ATOM 1479 O O . VAL A 1 205 ? 2.031 -6.545 -6.628 1.00 89.75 205 VAL A O 1
ATOM 1482 N N . VAL A 1 206 ? 3.990 -7.292 -7.446 1.00 90.69 206 VAL A N 1
ATOM 1483 C CA . VAL A 1 206 ? 4.498 -7.861 -6.184 1.00 90.69 206 VAL A CA 1
ATOM 1484 C C . VAL A 1 206 ? 5.632 -7.039 -5.567 1.00 90.69 206 VAL A C 1
ATOM 1486 O O . VAL A 1 206 ? 5.992 -7.264 -4.420 1.00 90.69 206 VAL A O 1
ATOM 1489 N N . TYR A 1 207 ? 6.217 -6.116 -6.333 1.00 90.31 207 TYR A N 1
ATOM 1490 C CA . TYR A 1 207 ? 7.210 -5.134 -5.886 1.00 90.31 207 TYR A CA 1
ATOM 1491 C C . TYR A 1 207 ? 7.226 -4.006 -6.924 1.00 90.31 207 TYR A C 1
ATOM 1493 O O . TYR A 1 207 ? 7.373 -4.318 -8.106 1.00 90.31 207 TYR A O 1
ATOM 1501 N N . ASP A 1 208 ? 7.039 -2.735 -6.564 1.00 79.25 208 ASP A N 1
ATOM 1502 C CA . ASP A 1 208 ? 6.713 -1.709 -7.573 1.00 79.25 208 ASP A CA 1
ATOM 1503 C C . ASP A 1 208 ? 7.782 -0.621 -7.765 1.00 79.25 208 ASP A C 1
ATOM 1505 O O . ASP A 1 208 ? 8.167 0.066 -6.829 1.00 79.25 208 ASP A O 1
ATOM 1509 N N . GLY A 1 209 ? 8.182 -0.418 -9.026 1.00 62.78 209 GLY A N 1
ATOM 1510 C CA . GLY A 1 209 ? 9.201 0.511 -9.525 1.00 62.78 209 GLY A CA 1
ATOM 1511 C C . GLY A 1 209 ? 8.615 1.775 -10.164 1.00 62.78 209 GLY A C 1
ATOM 1512 O O . GLY A 1 209 ? 9.099 2.223 -11.218 1.00 62.78 209 GLY A O 1
ATOM 1513 N N . GLY A 1 210 ? 7.561 2.315 -9.546 1.00 64.06 210 GLY A N 1
ATOM 1514 C CA . GLY A 1 210 ? 6.979 3.642 -9.768 1.00 64.06 210 GLY A CA 1
ATOM 1515 C C . GLY A 1 210 ? 7.693 4.729 -8.950 1.00 64.06 210 GLY A C 1
ATOM 1516 O O . GLY A 1 210 ? 8.871 5.007 -9.192 1.00 64.06 210 GLY A O 1
ATOM 1517 N N . GLU A 1 211 ? 6.983 5.357 -8.005 1.00 61.59 211 GLU A N 1
ATOM 1518 C CA . GLU A 1 211 ? 7.590 6.248 -6.997 1.00 61.59 211 GLU A CA 1
ATOM 1519 C C . GLU A 1 211 ? 8.329 5.461 -5.894 1.00 61.59 211 GLU A C 1
ATOM 1521 O O . GLU A 1 211 ? 9.302 5.987 -5.360 1.00 61.59 211 GLU A O 1
ATOM 1526 N N . ASN A 1 212 ? 8.002 4.173 -5.696 1.00 74.50 212 ASN A N 1
ATOM 1527 C CA . ASN A 1 212 ? 8.665 3.231 -4.773 1.00 74.50 212 ASN A CA 1
ATOM 1528 C C . ASN A 1 212 ? 9.632 2.283 -5.506 1.00 74.50 212 ASN A C 1
ATOM 1530 O O . ASN A 1 212 ? 10.001 2.538 -6.660 1.00 74.50 212 ASN A O 1
ATOM 1534 N N . GLY A 1 213 ? 10.115 1.243 -4.824 1.00 83.06 213 GLY A N 1
ATOM 1535 C CA . GLY A 1 213 ? 10.981 0.216 -5.411 1.00 83.06 213 GLY A CA 1
ATOM 1536 C C . GLY A 1 213 ? 12.397 0.702 -5.688 1.00 83.06 213 GLY A C 1
ATOM 1537 O O . GLY A 1 213 ? 13.032 0.283 -6.664 1.00 83.06 213 GLY A O 1
ATOM 1538 N N . ASP A 1 214 ? 12.857 1.644 -4.866 1.00 90.12 214 ASP A N 1
ATOM 1539 C CA . ASP A 1 214 ? 14.245 2.069 -4.836 1.00 90.12 214 ASP A CA 1
ATOM 1540 C C . ASP A 1 214 ? 15.108 0.968 -4.243 1.00 90.12 214 ASP A C 1
ATOM 1542 O O . ASP A 1 214 ? 14.982 0.609 -3.080 1.00 90.12 214 ASP A O 1
ATOM 1546 N N . ALA A 1 215 ? 16.025 0.458 -5.053 1.00 92.56 215 ALA A N 1
ATOM 1547 C CA . ALA A 1 215 ? 16.914 -0.608 -4.642 1.00 92.56 215 ALA A CA 1
ATOM 1548 C C . ALA A 1 215 ? 18.372 -0.245 -4.909 1.00 92.56 215 ALA A C 1
ATOM 1550 O O . ALA A 1 215 ? 18.717 0.617 -5.728 1.00 92.56 215 ALA A O 1
ATOM 1551 N N . HIS A 1 216 ? 19.248 -0.984 -4.241 1.00 93.31 216 HIS A N 1
ATOM 1552 C CA . HIS A 1 216 ? 20.672 -0.957 -4.500 1.00 93.31 216 HIS A CA 1
ATOM 1553 C C . HIS A 1 216 ? 21.020 -2.007 -5.555 1.00 93.31 216 HIS A C 1
ATOM 1555 O O . HIS A 1 216 ? 21.185 -3.190 -5.244 1.00 93.31 216 HIS A O 1
ATOM 1561 N N . CYS A 1 217 ? 21.163 -1.589 -6.809 1.00 93.62 217 CYS A N 1
ATOM 1562 C CA . CYS A 1 217 ? 21.642 -2.443 -7.886 1.00 93.62 217 CYS A CA 1
ATOM 1563 C C . CYS A 1 217 ? 23.166 -2.577 -7.871 1.00 93.62 217 CYS A C 1
ATOM 1565 O O . CYS A 1 217 ? 23.913 -1.598 -7.792 1.00 93.62 217 CYS A O 1
ATOM 1567 N N . LYS A 1 218 ? 23.623 -3.818 -8.040 1.00 91.88 218 LYS A N 1
ATOM 1568 C CA . LYS A 1 218 ? 25.024 -4.188 -8.239 1.00 91.88 218 LYS A CA 1
ATOM 1569 C C . LYS A 1 218 ? 25.251 -4.458 -9.719 1.00 91.88 218 LYS A C 1
ATOM 1571 O O . LYS A 1 218 ? 24.542 -5.268 -10.320 1.00 91.88 218 LYS A O 1
ATOM 1576 N N . THR A 1 219 ? 26.262 -3.815 -10.294 1.00 89.38 219 THR A N 1
ATOM 1577 C CA . THR A 1 219 ? 26.666 -4.036 -11.686 1.00 89.38 219 THR A CA 1
ATOM 1578 C C . THR A 1 219 ? 28.130 -4.453 -11.777 1.00 89.38 219 THR A C 1
ATOM 1580 O O . THR A 1 219 ? 28.934 -4.130 -10.903 1.00 89.38 219 THR A O 1
ATOM 1583 N N . ALA A 1 220 ? 28.478 -5.186 -12.833 1.00 88.75 220 ALA A N 1
ATOM 1584 C CA . ALA A 1 220 ? 29.859 -5.486 -13.194 1.00 88.75 220 ALA A CA 1
ATOM 1585 C C . ALA A 1 220 ? 29.991 -5.468 -14.718 1.00 88.75 220 ALA A C 1
ATOM 1587 O O . ALA A 1 220 ? 29.198 -6.105 -15.407 1.00 88.75 220 ALA A O 1
ATOM 1588 N N . ALA A 1 221 ? 30.972 -4.721 -15.235 1.00 87.19 221 ALA A N 1
ATOM 1589 C CA . ALA A 1 221 ? 31.169 -4.506 -16.674 1.00 87.19 221 ALA A CA 1
ATOM 1590 C C . ALA A 1 221 ? 29.907 -3.996 -17.412 1.00 87.19 221 ALA A C 1
ATOM 1592 O O . ALA A 1 221 ? 29.664 -4.351 -18.559 1.00 87.19 22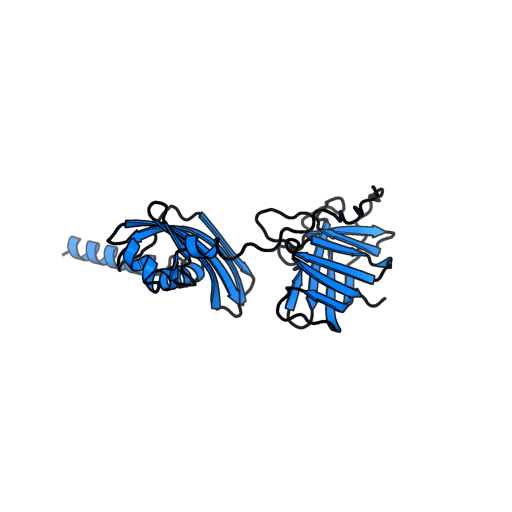1 ALA A O 1
ATOM 1593 N N . GLY A 1 222 ? 29.093 -3.173 -16.740 1.00 84.06 222 GLY A N 1
ATOM 1594 C CA . GLY A 1 222 ? 27.840 -2.633 -17.283 1.00 84.06 222 GLY A CA 1
ATOM 1595 C C . GLY A 1 222 ? 26.648 -3.588 -17.289 1.00 84.06 222 GLY A C 1
ATOM 1596 O O . GLY A 1 222 ? 25.550 -3.219 -17.697 1.00 84.06 222 GLY A O 1
ATOM 1597 N N . GLU A 1 223 ? 26.821 -4.799 -16.774 1.00 87.88 223 GLU A N 1
ATOM 1598 C CA . GLU A 1 223 ? 25.730 -5.750 -16.619 1.00 87.88 223 GLU A CA 1
ATOM 1599 C C . GLU A 1 223 ? 25.192 -5.724 -15.192 1.00 87.88 223 GLU A C 1
ATOM 1601 O O . GLU A 1 223 ? 25.961 -5.679 -14.229 1.00 87.88 223 GLU A O 1
ATOM 1606 N N . LEU A 1 224 ? 23.870 -5.815 -15.046 1.00 90.88 224 LEU A N 1
ATOM 1607 C CA . LEU A 1 224 ? 23.232 -6.069 -13.758 1.00 90.88 224 LEU A CA 1
ATOM 1608 C C . LEU A 1 224 ? 23.669 -7.450 -13.243 1.00 90.88 224 LEU A C 1
ATOM 1610 O O . LEU A 1 224 ? 23.568 -8.443 -13.963 1.00 90.88 224 LEU A O 1
ATOM 1614 N N . LYS A 1 225 ? 24.147 -7.514 -11.997 1.00 94.12 225 LYS A N 1
ATOM 1615 C CA . LYS A 1 225 ? 24.522 -8.762 -11.302 1.00 94.12 225 LYS A CA 1
ATOM 1616 C C . LYS A 1 225 ? 23.580 -9.100 -10.151 1.00 94.12 225 LYS A C 1
ATOM 1618 O O . LYS A 1 225 ? 23.405 -10.264 -9.802 1.00 94.12 225 LYS A O 1
ATOM 1623 N N . GLY A 1 226 ? 22.923 -8.094 -9.591 1.00 93.56 226 GLY A N 1
ATOM 1624 C CA . GLY A 1 226 ? 21.917 -8.287 -8.561 1.00 93.56 226 GLY A CA 1
ATOM 1625 C C . GLY A 1 226 ? 21.361 -6.966 -8.072 1.00 93.56 226 GLY A C 1
ATOM 1626 O O . GLY A 1 226 ? 21.801 -5.900 -8.502 1.00 93.56 226 GLY A O 1
ATOM 1627 N N . ALA A 1 227 ? 20.413 -7.048 -7.156 1.00 94.00 227 ALA A N 1
ATOM 1628 C CA . ALA A 1 227 ? 19.877 -5.890 -6.468 1.00 94.00 227 ALA A CA 1
ATOM 1629 C C . ALA A 1 227 ? 19.425 -6.262 -5.061 1.00 94.00 227 ALA A C 1
ATOM 1631 O O . ALA A 1 227 ? 19.136 -7.427 -4.785 1.00 94.00 227 ALA A O 1
ATOM 1632 N N . SER A 1 228 ? 19.390 -5.281 -4.174 1.00 94.00 228 SER A N 1
ATOM 1633 C CA . SER A 1 228 ? 18.897 -5.471 -2.818 1.00 94.00 228 SER A CA 1
ATOM 1634 C C . SER A 1 228 ? 18.167 -4.237 -2.330 1.00 94.00 228 SER A C 1
ATOM 1636 O O . SER A 1 228 ? 18.692 -3.134 -2.482 1.00 94.00 228 SER A O 1
ATOM 1638 N N . ASP A 1 229 ? 17.045 -4.452 -1.669 1.00 90.69 229 ASP A N 1
ATOM 1639 C CA . ASP A 1 229 ? 16.396 -3.476 -0.811 1.00 90.69 229 ASP A CA 1
ATOM 1640 C C . ASP A 1 229 ? 16.199 -4.128 0.557 1.00 90.69 229 ASP A C 1
ATOM 1642 O O . ASP A 1 229 ? 15.629 -5.209 0.665 1.00 90.69 229 ASP A O 1
ATOM 1646 N N . SER A 1 230 ? 16.802 -3.537 1.581 1.00 82.31 230 SER A N 1
ATOM 1647 C CA . SER A 1 230 ? 16.823 -4.090 2.939 1.00 82.31 230 SER A CA 1
ATOM 1648 C C . SER A 1 230 ? 16.329 -3.087 3.971 1.00 82.31 230 SER A C 1
ATOM 1650 O O . SER A 1 230 ? 16.586 -3.260 5.167 1.00 82.31 230 SER A O 1
ATOM 1652 N N . ARG A 1 231 ? 15.754 -1.962 3.529 1.00 71.81 231 ARG A N 1
ATOM 1653 C CA . ARG A 1 231 ? 15.212 -0.970 4.449 1.00 71.81 231 ARG A CA 1
ATOM 1654 C C . ARG A 1 231 ? 13.740 -1.263 4.653 1.00 71.81 231 ARG A C 1
ATOM 1656 O O . ARG A 1 231 ? 12.900 -0.680 3.990 1.00 71.81 231 ARG A O 1
ATOM 1663 N N . ARG A 1 232 ? 13.447 -2.039 5.692 1.00 64.75 232 ARG A N 1
ATOM 1664 C CA . ARG A 1 232 ? 12.146 -1.935 6.349 1.00 64.75 232 ARG A CA 1
ATOM 1665 C C . ARG A 1 232 ? 12.069 -0.562 6.989 1.00 64.75 232 ARG A C 1
ATOM 1667 O O . ARG A 1 232 ? 12.641 -0.342 8.064 1.00 64.75 232 ARG A O 1
ATOM 1674 N N . SER A 1 233 ? 11.445 0.399 6.325 1.00 55.88 233 SER A N 1
ATOM 1675 C CA . SER A 1 233 ? 10.964 1.544 7.078 1.00 55.88 233 SER A CA 1
ATOM 1676 C C . SER A 1 233 ? 9.807 1.029 7.935 1.00 55.88 233 SER A C 1
ATOM 1678 O O . SER A 1 233 ? 8.929 0.313 7.469 1.00 55.88 233 SER A O 1
ATOM 1680 N N . ALA A 1 234 ? 9.804 1.364 9.223 1.00 46.66 234 ALA A N 1
ATOM 1681 C CA . ALA A 1 234 ? 8.705 0.992 10.118 1.00 46.66 234 ALA A CA 1
ATOM 1682 C C . ALA A 1 234 ? 7.368 1.675 9.748 1.00 46.66 234 ALA A C 1
ATOM 1684 O O . ALA A 1 234 ? 6.395 1.538 10.483 1.00 46.66 234 ALA A O 1
ATOM 1685 N N . ALA A 1 235 ? 7.353 2.466 8.671 1.00 46.50 235 ALA A N 1
ATOM 1686 C CA . ALA A 1 235 ? 6.248 3.307 8.247 1.00 46.50 235 ALA A CA 1
ATOM 1687 C C . ALA A 1 235 ? 5.662 2.901 6.886 1.00 46.50 235 ALA A C 1
ATOM 1689 O O . ALA A 1 235 ? 4.471 3.121 6.699 1.00 46.50 235 ALA A O 1
ATOM 1690 N N . ASP A 1 236 ? 6.440 2.294 5.977 1.00 53.94 236 ASP A N 1
ATOM 1691 C CA . ASP A 1 236 ? 6.028 2.220 4.565 1.00 53.94 236 ASP A CA 1
ATOM 1692 C C . ASP A 1 236 ? 5.776 0.788 4.060 1.00 53.94 236 ASP A C 1
ATOM 1694 O O . ASP A 1 236 ? 5.356 0.620 2.923 1.00 53.94 236 ASP A O 1
ATOM 1698 N N . GLY A 1 237 ? 5.977 -0.246 4.893 1.00 62.00 237 GLY A N 1
ATOM 1699 C CA . GLY A 1 237 ? 5.645 -1.635 4.529 1.00 62.00 237 GLY A CA 1
ATOM 1700 C C . GLY A 1 237 ? 6.385 -2.150 3.289 1.00 62.00 237 GLY A C 1
ATOM 1701 O O . GLY A 1 237 ? 5.929 -3.088 2.643 1.00 62.00 237 GLY A O 1
ATOM 1702 N N . ASP A 1 238 ? 7.501 -1.514 2.913 1.00 70.50 238 ASP A N 1
ATOM 1703 C CA . ASP A 1 238 ? 8.254 -1.907 1.730 1.00 70.50 238 ASP A CA 1
ATOM 1704 C C . ASP A 1 238 ? 8.871 -3.297 1.961 1.00 70.50 238 ASP A C 1
ATOM 1706 O O . ASP A 1 238 ? 9.656 -3.484 2.903 1.00 70.50 238 ASP A O 1
ATOM 1710 N N . PRO A 1 239 ? 8.549 -4.290 1.116 1.00 82.12 239 PRO A N 1
ATOM 1711 C CA . PRO A 1 239 ? 9.085 -5.627 1.279 1.00 82.12 239 PRO A CA 1
ATOM 1712 C C . PRO A 1 239 ? 10.600 -5.647 1.030 1.00 82.12 239 PRO A C 1
ATOM 1714 O O . PRO A 1 239 ? 11.115 -5.038 0.094 1.00 82.12 239 PRO A O 1
ATOM 1717 N N . ASP A 1 240 ? 11.329 -6.438 1.816 1.00 88.69 240 ASP A N 1
ATOM 1718 C CA . ASP A 1 240 ? 12.735 -6.743 1.572 1.00 88.69 240 ASP A CA 1
ATOM 1719 C C . ASP A 1 240 ? 12.877 -7.420 0.194 1.00 88.69 240 ASP A C 1
ATOM 1721 O O . ASP A 1 240 ? 12.260 -8.455 -0.077 1.00 88.69 240 ASP A O 1
ATOM 1725 N N . LEU A 1 241 ? 13.754 -6.902 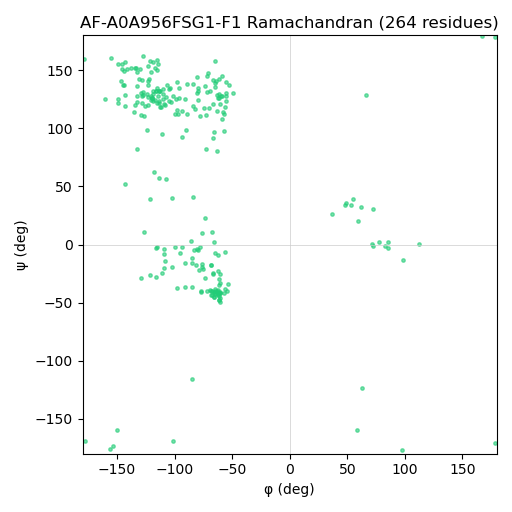-0.665 1.00 92.69 241 LEU A N 1
ATOM 1726 C CA . LEU A 1 241 ? 14.054 -7.485 -1.972 1.00 92.69 241 LEU A CA 1
ATOM 1727 C C . LEU A 1 241 ? 15.500 -7.972 -2.039 1.00 92.69 241 LEU A C 1
ATOM 1729 O O . LEU A 1 241 ? 16.445 -7.266 -1.690 1.00 92.69 241 LEU A O 1
ATOM 1733 N N . ALA A 1 242 ? 15.693 -9.175 -2.576 1.00 93.19 242 ALA A N 1
ATOM 1734 C CA . ALA A 1 242 ? 17.003 -9.709 -2.921 1.00 93.19 242 ALA A CA 1
ATOM 1735 C C . ALA A 1 242 ? 16.973 -10.374 -4.303 1.00 93.19 242 ALA A C 1
ATOM 1737 O O . ALA A 1 242 ? 16.346 -11.414 -4.507 1.00 93.19 242 ALA A O 1
ATOM 1738 N N . LEU A 1 243 ? 17.705 -9.790 -5.248 1.00 93.44 243 LEU A N 1
ATOM 1739 C CA . LEU A 1 243 ? 17.914 -10.296 -6.600 1.00 93.44 243 LEU A CA 1
ATOM 1740 C C . LEU A 1 243 ? 19.361 -10.777 -6.756 1.00 93.44 243 LEU A C 1
ATOM 1742 O O . LEU A 1 243 ? 20.303 -9.990 -6.639 1.00 93.44 243 LEU A O 1
ATOM 1746 N N . ILE A 1 244 ? 19.532 -12.054 -7.090 1.00 91.75 244 ILE A N 1
ATOM 1747 C CA . ILE A 1 244 ? 20.825 -12.694 -7.357 1.00 91.75 244 ILE A CA 1
ATOM 1748 C C . ILE A 1 244 ? 20.756 -13.310 -8.759 1.00 91.75 244 ILE A C 1
ATOM 1750 O O . ILE A 1 244 ? 20.196 -14.390 -8.949 1.00 91.75 244 ILE A O 1
ATOM 1754 N N . LEU A 1 245 ? 21.301 -12.617 -9.765 1.00 90.38 245 LEU A N 1
ATOM 1755 C CA . LEU A 1 245 ? 21.161 -13.050 -11.162 1.00 90.38 245 LEU A CA 1
ATOM 1756 C C . LEU A 1 245 ? 22.020 -14.266 -11.507 1.00 90.38 245 LEU A C 1
ATOM 1758 O O . LEU A 1 245 ? 21.600 -15.070 -12.335 1.00 90.38 245 LEU A O 1
ATOM 1762 N N . ASP A 1 246 ? 23.161 -14.447 -10.840 1.00 86.31 246 ASP A N 1
ATOM 1763 C CA . ASP A 1 246 ? 24.040 -15.604 -11.063 1.00 86.31 246 ASP A CA 1
ATOM 1764 C C . ASP A 1 246 ? 23.333 -16.932 -10.756 1.00 86.31 246 ASP A C 1
ATOM 1766 O O . ASP A 1 246 ? 23.566 -17.938 -11.422 1.00 86.31 246 ASP A O 1
ATOM 1770 N N . THR A 1 247 ? 22.430 -16.929 -9.773 1.00 88.31 247 THR A N 1
ATOM 1771 C CA . THR A 1 247 ? 21.612 -18.093 -9.409 1.00 88.31 247 THR A CA 1
ATOM 1772 C C . THR A 1 247 ? 20.202 -18.036 -9.998 1.00 88.31 247 THR A C 1
ATOM 1774 O O . THR A 1 247 ? 19.424 -18.968 -9.807 1.00 88.31 247 THR A O 1
ATOM 1777 N N . GLY A 1 248 ? 19.856 -16.957 -10.709 1.00 91.00 248 GLY A N 1
ATOM 1778 C CA . GLY A 1 248 ? 18.523 -16.747 -11.269 1.00 91.00 248 GLY A CA 1
ATOM 1779 C C . GLY A 1 248 ? 17.429 -16.654 -10.204 1.00 91.00 248 GLY A C 1
ATOM 1780 O O . GLY A 1 248 ? 16.305 -17.084 -10.456 1.00 91.00 248 GLY A O 1
ATOM 1781 N N . HIS A 1 249 ? 17.734 -16.133 -9.014 1.00 92.50 249 HIS A N 1
ATOM 1782 C CA . HIS A 1 249 ? 16.775 -16.046 -7.916 1.00 92.50 249 HIS A CA 1
ATOM 1783 C C . HIS A 1 249 ? 16.403 -14.604 -7.592 1.00 92.50 249 HIS A C 1
ATOM 1785 O O . HIS A 1 249 ? 17.264 -13.742 -7.413 1.00 92.50 249 HIS A O 1
ATOM 1791 N N . LEU A 1 250 ? 15.100 -14.377 -7.467 1.00 93.44 250 LEU A N 1
ATOM 1792 C CA . LEU A 1 250 ? 14.518 -13.172 -6.898 1.00 93.44 250 LEU A CA 1
ATOM 1793 C C . LEU A 1 250 ? 13.680 -13.576 -5.687 1.00 93.44 250 LEU A C 1
ATOM 1795 O O . LEU A 1 250 ? 12.818 -14.449 -5.800 1.00 93.44 250 LEU A O 1
ATOM 1799 N N . ARG A 1 251 ? 13.956 -12.954 -4.546 1.00 93.06 251 ARG A N 1
ATOM 1800 C CA . ARG A 1 251 ? 13.203 -13.107 -3.307 1.00 93.06 251 ARG A CA 1
ATOM 1801 C C . ARG A 1 251 ? 12.617 -11.759 -2.916 1.00 93.06 251 ARG A C 1
ATOM 1803 O O . ARG A 1 251 ? 13.352 -10.775 -2.902 1.00 93.06 251 ARG A O 1
ATOM 1810 N N . ILE A 1 252 ? 11.335 -11.753 -2.585 1.00 91.81 252 ILE A N 1
ATOM 1811 C CA . ILE A 1 252 ? 10.618 -10.607 -2.027 1.00 91.81 252 ILE A CA 1
ATOM 1812 C C . ILE A 1 252 ? 10.017 -11.073 -0.708 1.00 91.81 252 ILE A C 1
ATOM 1814 O O . ILE A 1 252 ? 9.396 -12.141 -0.686 1.00 91.81 252 ILE A O 1
ATOM 1818 N N . ARG A 1 253 ? 10.239 -10.322 0.370 1.00 89.50 253 ARG A N 1
ATOM 1819 C CA . ARG A 1 253 ? 9.755 -10.671 1.699 1.00 89.50 253 ARG A CA 1
ATOM 1820 C C . ARG A 1 253 ? 9.092 -9.497 2.392 1.00 89.50 253 ARG A C 1
ATOM 1822 O O . ARG A 1 253 ? 9.741 -8.483 2.584 1.00 89.50 253 ARG A O 1
ATOM 1829 N N . ASP A 1 254 ? 7.880 -9.700 2.884 1.00 82.88 254 ASP A N 1
ATOM 1830 C CA . ASP A 1 254 ? 7.148 -8.695 3.656 1.00 82.88 254 ASP A CA 1
ATOM 1831 C C . ASP A 1 254 ? 6.949 -9.148 5.112 1.00 82.88 254 ASP A C 1
ATOM 1833 O O . ASP A 1 254 ? 6.644 -10.320 5.360 1.00 82.88 254 ASP A O 1
ATOM 1837 N N . ASP A 1 255 ? 7.243 -8.248 6.055 1.00 70.56 255 ASP A N 1
ATOM 1838 C CA . ASP A 1 255 ? 7.073 -8.332 7.519 1.00 70.56 255 ASP A CA 1
ATOM 1839 C C . ASP A 1 255 ? 7.311 -9.689 8.223 1.00 70.56 255 ASP A C 1
ATOM 1841 O O . ASP A 1 255 ? 6.862 -9.942 9.338 1.00 70.56 255 ASP A O 1
ATOM 1845 N N . GLY A 1 256 ? 8.141 -10.550 7.629 1.00 60.72 256 GLY A N 1
ATOM 1846 C CA . GLY A 1 256 ? 8.532 -11.840 8.203 1.00 60.72 256 GLY A CA 1
ATOM 1847 C C . GLY A 1 256 ? 7.576 -13.003 7.928 1.00 60.72 256 GLY A C 1
ATOM 1848 O O . GLY A 1 256 ? 7.882 -14.105 8.380 1.00 60.72 256 GLY A O 1
ATOM 1849 N N . GLU A 1 257 ? 6.500 -12.795 7.168 1.00 59.50 257 GLU A N 1
ATOM 1850 C CA . GLU A 1 257 ? 5.495 -13.834 6.879 1.00 59.50 257 GLU A CA 1
ATOM 1851 C C . GLU A 1 257 ? 5.320 -14.116 5.379 1.00 59.50 257 GLU A C 1
ATOM 1853 O O . GLU A 1 257 ? 4.987 -15.236 4.994 1.00 59.50 257 GLU A O 1
ATOM 1858 N N . VAL A 1 258 ? 5.608 -13.140 4.516 1.00 61.06 258 VAL A N 1
ATOM 1859 C CA . VAL A 1 258 ? 5.447 -13.276 3.063 1.00 61.06 258 VAL A CA 1
ATOM 1860 C C . VAL A 1 258 ? 6.797 -13.607 2.440 1.00 61.06 258 VAL A C 1
ATOM 1862 O O . VAL A 1 258 ? 7.748 -12.861 2.635 1.00 61.06 258 VAL A O 1
ATOM 1865 N N . ASP A 1 259 ? 6.908 -14.690 1.670 1.00 82.75 259 ASP A N 1
ATOM 1866 C CA . ASP A 1 259 ? 8.071 -14.978 0.819 1.00 82.75 259 ASP A CA 1
ATOM 1867 C C . ASP A 1 259 ? 7.570 -15.292 -0.605 1.00 82.75 259 ASP A C 1
ATOM 1869 O O . ASP A 1 259 ? 6.971 -16.342 -0.864 1.00 82.75 259 ASP A O 1
ATOM 1873 N N . VAL A 1 260 ? 7.857 -14.409 -1.567 1.00 86.75 260 VAL A N 1
ATOM 1874 C CA . VAL A 1 260 ? 7.762 -14.740 -2.996 1.00 86.75 260 VAL A CA 1
ATOM 1875 C C . VAL A 1 260 ? 9.152 -15.089 -3.497 1.00 86.75 260 VAL A C 1
ATOM 1877 O O . VAL A 1 260 ? 10.053 -14.249 -3.534 1.00 86.75 260 VAL A O 1
ATOM 1880 N N . LEU A 1 261 ? 9.329 -16.341 -3.914 1.00 90.12 261 LEU A N 1
ATOM 1881 C CA . LEU A 1 261 ? 10.553 -16.813 -4.550 1.00 90.12 261 LEU A CA 1
ATOM 1882 C C . LEU A 1 261 ? 10.299 -17.046 -6.033 1.00 90.12 261 LEU A C 1
ATOM 1884 O O . LEU A 1 261 ? 9.503 -17.907 -6.405 1.00 90.12 261 LEU A O 1
ATOM 1888 N N . ILE A 1 262 ? 11.033 -16.344 -6.887 1.00 90.50 262 ILE A N 1
ATOM 1889 C CA . ILE A 1 262 ? 10.922 -16.436 -8.343 1.00 90.50 262 ILE A CA 1
ATOM 1890 C C . ILE A 1 262 ? 12.219 -17.027 -8.899 1.00 90.50 262 ILE A C 1
ATOM 1892 O O . ILE A 1 262 ? 13.323 -16.599 -8.555 1.00 90.50 262 ILE A O 1
ATOM 1896 N N . SER A 1 263 ? 12.080 -18.019 -9.779 1.00 91.94 263 SER A N 1
ATOM 1897 C CA . SER A 1 263 ? 13.173 -18.511 -10.622 1.00 91.94 263 SER A CA 1
ATOM 1898 C C . SER A 1 263 ? 13.144 -17.786 -11.957 1.00 91.94 263 SER A C 1
ATOM 1900 O O . SER A 1 263 ? 12.196 -17.949 -12.725 1.00 91.94 263 SER A O 1
ATOM 1902 N N . LEU A 1 264 ? 14.176 -17.002 -12.230 1.00 89.44 264 LEU A N 1
ATOM 1903 C CA . LEU A 1 264 ? 14.374 -16.280 -13.478 1.00 89.44 264 LEU A CA 1
ATOM 1904 C C . LEU A 1 264 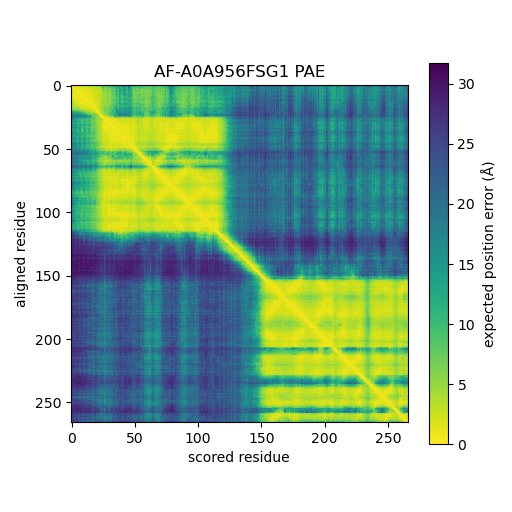? 14.939 -17.220 -14.549 1.00 89.44 264 LEU A C 1
ATOM 1906 O O . LEU A 1 264 ? 15.726 -18.120 -14.262 1.00 89.44 264 LEU A O 1
ATOM 1910 N N . ALA A 1 265 ? 14.524 -17.013 -15.793 1.00 84.81 265 ALA A N 1
ATOM 1911 C CA . ALA A 1 265 ? 15.126 -17.655 -16.948 1.00 84.81 265 ALA A CA 1
ATOM 1912 C C . ALA A 1 265 ? 16.492 -17.010 -17.237 1.00 84.81 265 ALA A C 1
ATOM 1914 O O . ALA A 1 265 ? 16.623 -15.782 -17.188 1.00 84.81 265 ALA A O 1
ATOM 1915 N N . HIS A 1 266 ? 17.492 -17.849 -17.519 1.00 75.12 266 HIS A N 1
ATOM 1916 C CA . HIS A 1 266 ? 18.818 -17.407 -17.953 1.00 75.12 266 HIS A CA 1
ATOM 1917 C C . HIS A 1 266 ? 18.776 -16.834 -19.370 1.00 75.12 266 HIS A C 1
ATOM 1919 O O . HIS A 1 266 ? 18.133 -17.470 -20.237 1.00 75.12 266 HIS A O 1
#

Nearest PDB structures (foldseek):
  2ciu-assembly1_A  TM=6.971E-01  e=1.599E-01  Saccharomyces cerevisiae
  6k7d-assembly1_A  TM=7.151E-01  e=1.599E-01  Escherichia coli K-12
  7yyh-assembly1_P  TM=7.349E-01  e=1.611E+00  Homo sapiens
  6hnm-assembly1_A  TM=4.851E-01  e=8.769E+00  Streptomyces antibioticus
  2lyx-assembly1_A  TM=2.496E-01  e=6.445E+00  Bacillus subtilis subsp. subtilis str. 168

Secondary structure (DSSP, 8-state):
-HHHHHHHHHHHHHHHHHHHS--S-THHHHHHHHHHT-HHHHHHH-S--EEPTT--EEEEEEETTTEEEEEEEEEEE-SS-EEEEEEEEEEETTEEEEEEEEEEETTEEEETTTTEEHHHHTTT--PPPP-TT---------PPPPS--TT--S-EEEEEEEEEEES-TT--TT-EEEEEEEE-TTS-TTSTT-EEEEEEETTEEEE--SSS-EEEEEEETTEEEEEEE----TTT-PPEEEEETTTTEEEEEETTTEEEEEEE--

Radius of gyration: 24.54 Å; Cα contacts (8 Å, |Δi|>4): 526; chains: 1; bounding box: 67×67×48 Å

Solvent-accessible surface area (backbone atoms only — not comparable to full-atom values): 14934 Å² total; per-residue (Å²): 108,74,68,60,55,51,52,52,50,51,52,53,49,53,57,55,50,64,72,67,54,78,73,84,55,72,54,56,60,56,51,50,52,43,44,66,69,14,64,59,49,29,73,56,20,26,91,61,62,41,74,54,90,91,56,72,49,69,53,76,49,71,50,80,87,30,38,30,46,33,42,39,38,31,44,33,34,29,82,65,35,58,34,43,39,36,39,33,32,39,27,54,85,63,43,70,45,79,78,45,38,39,38,36,42,96,88,46,44,33,27,42,79,78,48,40,56,40,75,65,56,70,73,74,63,78,68,79,77,78,76,92,80,74,83,73,82,81,89,73,77,93,69,89,76,78,92,68,51,87,30,61,86,53,70,47,77,45,45,29,28,28,70,39,51,39,88,51,85,93,47,51,65,64,38,51,26,43,40,40,38,31,74,25,89,92,36,57,49,90,38,70,42,20,18,27,35,28,31,31,36,74,94,42,75,81,41,50,42,73,98,50,37,60,19,26,62,41,66,57,98,37,38,81,46,29,34,40,29,79,68,70,48,98,83,70,76,48,51,36,34,43,36,40,54,92,78,25,38,37,39,41,33,36,98,90,70,26,43,38,34,30,43,40,65,130